Protein AF-A0A6D2I330-F1 (afdb_monomer)

Foldseek 3Di:
DDDDDDDDPDDDDDDDDDDDDDPVRVVVPVLPADDQKDFPDDPPDDDDDDDDPLAPDDCVDPPNDDPVRVSVVQRVQCVVQVLLDDNNPVDNTDIQKDKADFCDQPPHDPPDGVQNVVQVLVQVQVVVVCVVVVFDKAFDGWPIWMWGDDVAIWIWTWGWIAGPVVRDIFIKIWTKRDDPPDDIDGSHIGTRDDDDPPPPDDDPDDDDDDDDDDDDDDDDDDDDDDDDDDDDDDDDDDD

Nearest PDB structures (foldseek):
  6qoz-assembly1_C  TM=8.989E-01  e=1.433E-04  synthetic construct
  3ima-assembly1_B  TM=8.733E-01  e=3.272E-04  Colocasia esculenta
  4lzi-assembly1_A  TM=8.540E-01  e=6.639E-04  Solanum tuberosum
  1eqk-assembly1_A  TM=7.587E-01  e=6.619E-03  Oryza sativa Japonica Group
  8h2i-assembly1_bQ  TM=5.717E-01  e=2.882E-01  Paramecium bursaria Chlorella virus 1

Sequence (239 aa):
MCIYKSLHFGGSFTLRHCDGSSEEDVNKGWTWWVEDAFLVHSPDEPQPWYKPWYITKTEEDEPKLTTDEEIDLMNEQIDASEGFDIDYKLFRCLFNYHPVVFDDDQFVEPPETNVDLLNRLCERSIDDYNQENKTEYEFVKPLYANFHMSSGIMFLITFEVKDPVDNLAKEFQARIRYSFVSKSDFVFCRPKPSPEVSTDGDSVGEAVSIDEDSVGKGSSTDEESIGVAQENVKKLGLE

Mean predicted aligned error: 14.97 Å

Structure (mmCIF, N/CA/C/O backbone):
data_AF-A0A6D2I330-F1
#
_entry.id   AF-A0A6D2I330-F1
#
loop_
_atom_site.group_PDB
_atom_site.id
_atom_site.type_symbol
_atom_site.label_atom_id
_atom_site.label_alt_id
_atom_site.label_comp_id
_atom_site.label_asym_id
_atom_site.label_entity_id
_atom_site.label_seq_id
_atom_site.pdbx_PDB_ins_code
_atom_site.Cartn_x
_atom_site.Cartn_y
_atom_site.Cartn_z
_atom_site.occupancy
_atom_site.B_iso_or_equiv
_atom_site.auth_seq_id
_atom_site.auth_comp_id
_atom_site.auth_asym_id
_atom_site.auth_atom_id
_atom_site.pdbx_PDB_model_num
ATOM 1 N N . MET A 1 1 ? 18.876 12.100 2.106 1.00 29.73 1 MET A N 1
ATOM 2 C CA . MET A 1 1 ? 20.300 11.837 2.441 1.00 29.73 1 MET A CA 1
ATOM 3 C C . MET A 1 1 ? 20.503 10.329 2.432 1.00 29.73 1 MET A C 1
ATOM 5 O O . MET A 1 1 ? 20.154 9.676 3.401 1.00 29.73 1 MET A O 1
ATOM 9 N N . CYS A 1 2 ? 20.993 9.771 1.321 1.00 26.47 2 CYS A N 1
ATOM 10 C CA . CYS A 1 2 ? 21.258 8.336 1.194 1.00 26.47 2 CYS A CA 1
ATOM 11 C C . CYS A 1 2 ? 22.427 7.926 2.100 1.00 26.47 2 CYS A C 1
ATOM 13 O O . CYS A 1 2 ? 23.534 8.445 1.950 1.00 26.47 2 CYS A O 1
ATOM 15 N N . ILE A 1 3 ? 22.208 6.981 3.015 1.00 32.84 3 ILE A N 1
ATOM 16 C CA . ILE A 1 3 ? 23.290 6.321 3.755 1.00 32.84 3 ILE A CA 1
ATOM 17 C C . ILE A 1 3 ? 23.245 4.829 3.429 1.00 32.84 3 ILE A C 1
ATOM 19 O O . ILE A 1 3 ? 22.706 4.030 4.184 1.00 32.84 3 ILE A O 1
ATOM 23 N N . TYR A 1 4 ? 23.893 4.440 2.331 1.00 27.98 4 TYR A N 1
ATOM 24 C CA . TYR A 1 4 ? 24.485 3.108 2.259 1.00 27.98 4 TYR A CA 1
ATOM 25 C C . TYR A 1 4 ? 25.772 3.134 3.089 1.00 27.98 4 TYR A C 1
ATOM 27 O O . TYR A 1 4 ? 26.737 3.815 2.737 1.00 27.98 4 TYR A O 1
ATOM 35 N N . LYS A 1 5 ? 25.808 2.402 4.205 1.00 32.69 5 LYS A N 1
ATOM 36 C CA . LYS A 1 5 ? 27.061 2.088 4.903 1.00 32.69 5 LYS A CA 1
ATOM 37 C C . LYS A 1 5 ? 27.343 0.600 4.783 1.00 32.69 5 LYS A C 1
ATOM 39 O O . LYS A 1 5 ? 26.704 -0.232 5.414 1.00 32.69 5 LYS A O 1
ATOM 44 N N . SER A 1 6 ? 28.334 0.323 3.944 1.00 29.19 6 SER A N 1
ATOM 45 C CA . SER A 1 6 ? 29.001 -0.961 3.773 1.00 29.19 6 SER A CA 1
ATOM 46 C C . SER A 1 6 ? 29.356 -1.587 5.129 1.00 29.19 6 SER A C 1
ATOM 48 O O . SER A 1 6 ? 29.989 -0.936 5.968 1.00 29.19 6 SER A O 1
ATOM 50 N N . LEU A 1 7 ? 28.956 -2.843 5.351 1.00 27.20 7 LEU A N 1
ATOM 51 C CA . LEU A 1 7 ? 29.405 -3.637 6.494 1.00 27.20 7 LEU A CA 1
ATOM 52 C C . LEU A 1 7 ? 30.885 -3.996 6.310 1.00 27.20 7 LEU A C 1
ATOM 54 O O . LEU A 1 7 ? 31.232 -4.837 5.483 1.00 27.20 7 LEU A O 1
ATOM 58 N N . HIS A 1 8 ? 31.752 -3.433 7.151 1.00 28.42 8 HIS A N 1
ATOM 59 C CA . HIS A 1 8 ? 33.046 -4.040 7.448 1.00 28.42 8 HIS A CA 1
ATOM 60 C C . HIS A 1 8 ? 33.074 -4.523 8.898 1.00 28.42 8 HIS A C 1
ATOM 62 O O . HIS A 1 8 ? 32.813 -3.776 9.840 1.00 28.42 8 HIS A O 1
ATOM 68 N N . PHE A 1 9 ? 33.364 -5.816 9.041 1.00 28.75 9 PHE A N 1
ATOM 69 C CA . PHE A 1 9 ? 33.512 -6.535 10.298 1.00 28.75 9 PHE A CA 1
ATOM 70 C C . PHE A 1 9 ? 34.616 -5.923 11.173 1.00 28.75 9 PHE A C 1
ATOM 72 O O . PHE A 1 9 ? 35.749 -5.765 10.726 1.00 28.75 9 PHE A O 1
ATOM 79 N N . GLY A 1 10 ? 34.295 -5.691 12.449 1.00 38.34 10 GLY A N 1
ATOM 80 C CA . GLY A 1 10 ? 35.280 -5.529 13.520 1.00 38.34 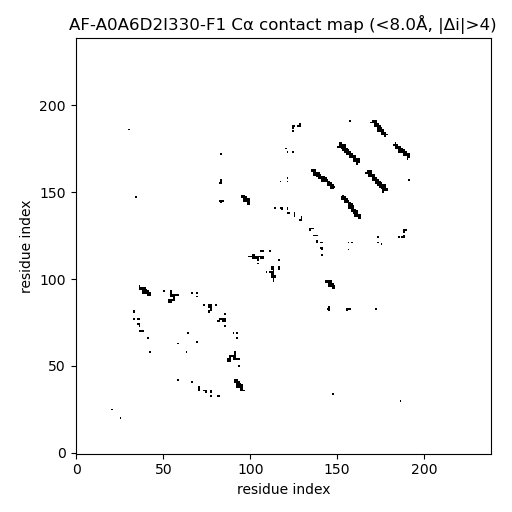10 GLY A CA 1
ATOM 81 C C . GLY A 1 10 ? 35.810 -4.109 13.725 1.00 38.34 10 GLY A C 1
ATOM 82 O O . GLY A 1 10 ? 36.931 -3.794 13.344 1.00 38.34 10 GLY A O 1
ATOM 83 N N . GLY A 1 11 ? 35.047 -3.272 14.428 1.00 29.81 11 GLY A N 1
ATOM 84 C CA . GLY A 1 11 ? 35.544 -2.007 14.970 1.00 29.81 11 GLY A CA 1
ATOM 85 C C . GLY A 1 11 ? 34.512 -1.341 15.874 1.00 29.81 11 GLY A C 1
ATOM 86 O O . GLY A 1 11 ? 33.389 -1.094 15.454 1.00 29.81 11 GLY A O 1
ATOM 87 N N . SER A 1 12 ? 34.881 -1.075 17.128 1.00 31.64 12 SER A N 1
ATOM 88 C CA . SER A 1 12 ? 34.062 -0.332 18.094 1.00 31.64 12 SER A CA 1
ATOM 89 C C . SER A 1 12 ? 33.695 1.048 17.537 1.00 31.64 12 SER A C 1
ATOM 91 O O . SER A 1 12 ? 34.584 1.854 17.263 1.00 31.64 12 SER A O 1
ATOM 93 N N . PHE A 1 13 ? 32.400 1.334 17.393 1.00 33.41 13 PHE A N 1
ATOM 94 C CA . PHE A 1 13 ? 31.904 2.641 16.964 1.00 33.41 13 PHE A CA 1
ATOM 95 C C . PHE A 1 13 ? 31.754 3.579 18.164 1.00 33.41 13 PHE A C 1
ATOM 97 O O . PHE A 1 13 ? 30.932 3.349 19.046 1.00 33.41 13 PHE A O 1
ATOM 104 N N . THR A 1 14 ? 32.512 4.674 18.169 1.00 28.41 14 THR A N 1
ATOM 105 C CA . THR A 1 14 ? 32.247 5.822 19.042 1.00 28.41 14 THR A CA 1
ATOM 106 C C . THR A 1 14 ? 31.472 6.861 18.234 1.00 28.41 14 THR A C 1
ATOM 108 O O . THR A 1 14 ? 32.029 7.493 17.335 1.00 28.41 14 THR A O 1
ATOM 111 N N . LEU A 1 15 ? 30.181 7.032 18.536 1.00 32.47 15 LEU A N 1
ATOM 112 C CA . LEU A 1 15 ? 29.333 8.093 17.983 1.00 32.47 15 LEU A CA 1
ATOM 113 C C . LEU A 1 15 ? 29.825 9.453 18.498 1.00 32.47 15 LEU A C 1
ATOM 115 O O . LEU A 1 15 ? 29.546 9.838 19.634 1.00 32.47 15 LEU A O 1
ATOM 119 N N . ARG A 1 16 ? 30.558 10.205 17.667 1.00 28.80 16 ARG A N 1
ATOM 120 C CA . ARG A 1 16 ? 30.710 11.644 17.907 1.00 28.80 16 ARG A CA 1
ATOM 121 C C . ARG A 1 16 ? 29.377 12.310 17.597 1.00 28.80 16 ARG A C 1
ATOM 123 O O . ARG A 1 16 ? 28.939 12.300 16.453 1.00 28.80 16 ARG A O 1
ATOM 130 N N . HIS A 1 17 ? 28.758 12.853 18.638 1.00 33.31 17 HIS A N 1
ATOM 131 C CA . HIS A 1 17 ? 27.599 13.721 18.521 1.00 33.31 17 HIS A CA 1
ATOM 132 C C . HIS A 1 17 ? 28.047 15.043 17.901 1.00 33.31 17 HIS A C 1
ATOM 134 O O . HIS A 1 17 ? 28.859 15.761 18.488 1.00 33.31 17 HIS A O 1
ATOM 140 N N . CYS A 1 18 ? 27.514 15.331 16.721 1.00 35.34 18 CYS A N 1
ATOM 141 C CA . CYS A 1 18 ? 27.463 16.670 16.174 1.00 35.34 18 CYS A CA 1
ATOM 142 C C . CYS A 1 18 ? 26.004 17.143 16.283 1.00 35.34 18 CYS A C 1
ATOM 144 O O . CYS A 1 18 ? 25.115 16.578 15.658 1.00 35.34 18 CYS A O 1
ATOM 146 N N . ASP A 1 19 ? 25.817 18.157 17.128 1.00 42.22 19 ASP A N 1
ATOM 147 C CA . ASP A 1 19 ? 24.858 19.248 16.949 1.00 42.22 19 ASP A CA 1
ATOM 148 C C . ASP A 1 19 ? 23.365 18.920 17.167 1.00 42.22 19 ASP A C 1
ATOM 150 O O . ASP A 1 19 ? 22.593 18.719 16.236 1.00 42.22 19 ASP A O 1
ATOM 154 N N . GLY A 1 20 ? 22.934 18.985 18.432 1.00 44.53 20 GLY A N 1
ATOM 155 C CA . GLY A 1 20 ? 21.759 19.773 18.844 1.00 44.53 20 GLY A CA 1
ATOM 156 C C . GLY A 1 20 ? 20.352 19.408 18.352 1.00 44.53 20 GLY A C 1
ATOM 157 O O . GLY A 1 20 ? 19.434 20.166 18.648 1.00 44.53 20 GLY A O 1
ATOM 158 N N . SER A 1 21 ? 20.142 18.297 17.652 1.00 42.19 21 SER A N 1
ATOM 159 C CA . SER A 1 21 ? 18.792 17.779 17.393 1.00 42.19 21 SER A CA 1
ATOM 160 C C . SER A 1 21 ? 18.313 16.971 18.598 1.00 42.19 21 SER A C 1
ATOM 162 O O . SER A 1 21 ? 19.058 16.155 19.146 1.00 42.19 21 SER A O 1
ATOM 164 N N . SER A 1 22 ? 17.089 17.236 19.064 1.00 45.41 22 SER A N 1
ATOM 165 C CA . SER A 1 22 ? 16.486 16.413 20.111 1.00 45.41 22 SER A CA 1
ATOM 166 C C . SER A 1 22 ? 16.280 14.992 19.572 1.00 45.41 22 SER A C 1
ATOM 168 O O . SER A 1 22 ? 16.031 14.800 18.381 1.00 45.41 22 SER A O 1
ATOM 170 N N . GLU A 1 23 ? 16.384 13.982 20.434 1.00 43.53 23 GLU A N 1
ATOM 171 C CA . GLU A 1 23 ? 16.155 12.576 20.063 1.00 43.53 23 GLU A CA 1
ATOM 172 C C . GLU A 1 23 ? 14.743 12.363 19.468 1.00 43.53 23 GLU A C 1
ATOM 174 O O . GLU A 1 23 ? 14.535 11.479 18.640 1.00 43.53 23 GLU A O 1
ATOM 179 N N . GLU A 1 24 ? 13.792 13.245 19.802 1.00 43.22 24 GLU A N 1
ATOM 180 C CA . GLU A 1 24 ? 12.453 13.300 19.206 1.00 43.22 24 GLU A CA 1
ATOM 181 C C . GLU A 1 24 ? 12.437 13.840 17.766 1.00 43.22 24 GLU A C 1
ATOM 183 O O . GLU A 1 24 ? 11.647 13.361 16.955 1.00 43.22 24 GLU A O 1
ATOM 188 N N . ASP A 1 25 ? 13.289 14.805 17.414 1.00 42.75 25 ASP A N 1
ATOM 189 C CA . ASP A 1 25 ? 13.314 15.404 16.070 1.00 42.75 25 ASP A CA 1
ATOM 190 C C . ASP A 1 25 ? 14.032 14.511 15.052 1.00 42.75 25 ASP A C 1
ATOM 192 O O . ASP A 1 25 ? 13.643 14.457 13.885 1.00 42.75 25 ASP A O 1
ATOM 196 N N . VAL A 1 26 ? 15.035 13.747 15.499 1.00 45.19 26 VAL A N 1
ATOM 197 C CA . VAL A 1 26 ? 15.694 12.726 14.666 1.00 45.19 26 VAL A CA 1
ATOM 198 C C . VAL A 1 26 ? 14.727 11.576 14.352 1.00 45.19 26 VAL A C 1
ATOM 200 O O . VAL A 1 26 ? 14.747 11.054 13.241 1.00 45.19 26 VAL A O 1
ATOM 203 N N . ASN A 1 27 ? 13.843 11.229 15.295 1.00 49.31 27 ASN A N 1
ATOM 204 C CA . ASN A 1 27 ? 12.856 10.150 15.165 1.00 49.31 27 ASN A CA 1
ATOM 205 C C . ASN A 1 27 ? 11.643 10.531 14.287 1.00 49.31 27 ASN A C 1
ATOM 207 O O . ASN A 1 27 ? 11.075 9.688 13.600 1.00 49.31 27 ASN A O 1
ATOM 211 N N . LYS A 1 28 ? 11.273 11.818 14.231 1.00 50.22 28 LYS A N 1
ATOM 212 C CA . LYS A 1 28 ? 10.171 12.310 13.376 1.00 50.22 28 LYS A CA 1
ATOM 213 C C . LYS A 1 28 ? 10.539 12.420 11.894 1.00 50.22 28 LYS A C 1
ATOM 215 O O . LYS A 1 28 ? 9.654 12.428 11.046 1.00 50.22 28 LYS A O 1
ATOM 220 N N . GLY A 1 29 ? 11.828 12.524 11.567 1.00 56.66 29 GLY A N 1
ATOM 221 C CA . GLY A 1 29 ? 12.272 12.777 10.195 1.00 56.66 29 GLY A CA 1
ATOM 222 C C . GLY A 1 29 ? 12.078 11.596 9.242 1.00 56.66 29 GLY A C 1
ATOM 223 O O . GLY A 1 29 ? 11.806 11.815 8.068 1.00 56.66 29 GLY A O 1
ATOM 224 N N . TRP A 1 30 ? 12.205 10.354 9.721 1.00 60.28 30 TRP A N 1
ATOM 225 C CA . TRP A 1 30 ? 12.163 9.169 8.852 1.00 60.28 30 TRP A CA 1
ATOM 226 C C . TRP A 1 30 ? 10.760 8.607 8.620 1.00 60.28 30 TRP A C 1
ATOM 228 O O . TRP A 1 30 ? 10.555 7.880 7.657 1.00 60.28 30 TRP A O 1
ATOM 238 N N . THR A 1 31 ? 9.791 8.897 9.492 1.00 64.62 31 THR A N 1
ATOM 239 C CA . THR A 1 31 ? 8.413 8.399 9.340 1.00 64.62 31 THR A CA 1
ATOM 240 C C . THR A 1 31 ? 7.608 9.211 8.324 1.00 64.62 31 THR A C 1
ATOM 242 O O . THR A 1 31 ? 6.538 8.777 7.896 1.00 64.62 31 THR A O 1
ATOM 245 N N . TRP A 1 32 ? 8.116 10.384 7.934 1.00 63.38 32 TRP A N 1
ATOM 246 C CA . TRP A 1 32 ? 7.377 11.365 7.143 1.00 63.38 32 TRP A CA 1
ATOM 247 C C . TRP A 1 32 ? 7.528 11.225 5.628 1.00 63.38 32 TRP A C 1
ATOM 249 O O . TRP A 1 32 ? 6.668 11.712 4.901 1.00 63.38 32 TRP A O 1
ATOM 259 N N . TRP A 1 33 ? 8.563 10.534 5.147 1.00 67.69 33 TRP A N 1
ATOM 260 C CA . TRP A 1 33 ? 8.826 10.393 3.714 1.00 67.69 33 TRP A CA 1
ATOM 261 C C . TRP A 1 33 ? 8.605 8.953 3.260 1.00 67.69 33 TRP A C 1
ATOM 263 O O . TRP A 1 33 ? 8.994 8.007 3.947 1.00 67.69 33 TRP A O 1
ATOM 273 N N . VAL A 1 34 ? 7.970 8.810 2.103 1.00 81.12 34 VAL A N 1
ATOM 274 C CA . VAL A 1 34 ? 8.042 7.594 1.291 1.00 81.12 34 VAL A CA 1
ATOM 275 C C . VAL A 1 34 ? 9.354 7.630 0.508 1.00 81.12 34 VAL A C 1
ATOM 277 O O . VAL A 1 34 ? 9.866 8.710 0.220 1.00 81.12 34 VAL A O 1
ATOM 280 N N . GLU A 1 35 ? 9.952 6.471 0.247 1.00 86.88 35 GLU A N 1
ATOM 281 C CA . GLU A 1 35 ? 11.194 6.420 -0.533 1.00 86.88 35 GLU A CA 1
ATOM 282 C C . GLU A 1 35 ? 10.882 6.716 -2.003 1.00 86.88 35 GLU A C 1
ATOM 284 O O . GLU A 1 35 ? 9.893 6.205 -2.529 1.00 86.88 35 GLU A O 1
ATOM 289 N N . ASP A 1 36 ? 11.737 7.473 -2.684 1.00 92.19 36 ASP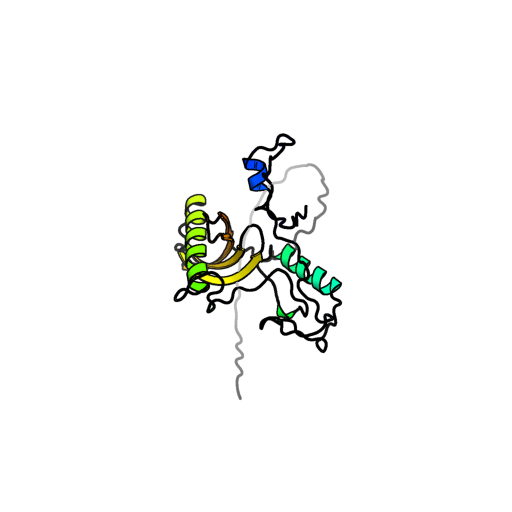 A N 1
ATOM 290 C CA . ASP A 1 36 ? 11.622 7.631 -4.134 1.00 92.19 36 ASP A CA 1
ATOM 291 C C . ASP A 1 36 ? 11.762 6.262 -4.825 1.00 92.19 36 ASP A C 1
ATOM 293 O O . ASP A 1 36 ? 12.362 5.308 -4.297 1.00 92.19 36 ASP A O 1
ATOM 297 N N . ALA A 1 37 ? 11.224 6.160 -6.038 1.00 93.69 37 ALA A N 1
ATOM 298 C CA . ALA A 1 37 ? 11.455 5.007 -6.886 1.00 93.69 37 ALA A CA 1
ATOM 299 C C . ALA A 1 37 ? 12.950 4.886 -7.193 1.00 93.69 37 ALA A C 1
ATOM 301 O O . ALA A 1 37 ? 13.575 5.803 -7.731 1.00 93.69 37 ALA A O 1
ATOM 302 N N . PHE A 1 38 ? 13.517 3.714 -6.921 1.00 91.00 38 PHE A N 1
ATOM 303 C CA . PHE A 1 38 ? 14.815 3.347 -7.464 1.00 91.00 38 PHE A CA 1
ATOM 304 C C . PHE A 1 38 ? 14.734 2.023 -8.204 1.00 91.00 38 PHE A C 1
ATOM 306 O O . PHE A 1 38 ? 14.052 1.076 -7.800 1.00 91.00 38 PHE A O 1
ATOM 313 N N . LEU A 1 39 ? 15.454 1.981 -9.318 1.00 92.94 39 LEU A N 1
ATOM 314 C CA . LEU A 1 39 ? 15.552 0.815 -10.171 1.00 92.94 39 LEU A CA 1
ATOM 315 C C . LEU A 1 39 ? 16.292 -0.306 -9.436 1.00 92.94 39 LEU A C 1
ATOM 317 O O . LEU A 1 39 ? 17.452 -0.157 -9.053 1.00 92.94 39 LEU A O 1
ATOM 321 N N . VAL A 1 40 ? 15.615 -1.436 -9.263 1.00 91.56 40 VAL A N 1
ATOM 322 C CA . VAL A 1 40 ? 16.221 -2.688 -8.801 1.00 91.56 40 VAL A CA 1
ATOM 323 C C . VAL A 1 40 ? 16.745 -3.478 -9.994 1.00 91.56 40 VAL A C 1
ATOM 325 O O . VAL A 1 40 ? 17.801 -4.096 -9.887 1.00 91.56 40 VAL A O 1
ATOM 328 N N . HIS A 1 41 ? 16.012 -3.470 -11.114 1.00 88.75 41 HIS A N 1
ATOM 329 C CA . HIS A 1 41 ? 16.400 -4.200 -12.317 1.00 88.75 41 HIS A CA 1
ATOM 330 C C . HIS A 1 41 ? 15.769 -3.620 -13.594 1.00 88.75 41 HIS A C 1
ATOM 332 O O . HIS A 1 41 ? 14.549 -3.427 -13.642 1.00 88.75 41 HIS A O 1
ATOM 338 N N . SER A 1 42 ? 16.573 -3.416 -14.648 1.00 87.19 42 SER A N 1
ATOM 339 C CA . SER A 1 42 ? 16.093 -3.069 -16.002 1.00 87.19 42 SER A CA 1
ATOM 340 C C . SER A 1 42 ? 15.950 -4.307 -16.899 1.00 87.19 42 SER A C 1
ATOM 342 O O . SER A 1 42 ? 16.822 -5.174 -16.862 1.00 87.19 42 SER A O 1
ATOM 344 N N . PRO A 1 43 ? 14.930 -4.408 -17.775 1.00 79.81 43 PRO A N 1
ATOM 345 C CA . PRO A 1 43 ? 14.860 -5.483 -18.771 1.00 79.81 43 PRO A CA 1
ATOM 346 C C . PRO A 1 43 ? 16.096 -5.586 -19.690 1.00 79.81 43 PRO A C 1
ATOM 348 O O . PRO A 1 43 ? 16.328 -6.659 -20.248 1.00 79.81 43 PRO A O 1
ATOM 351 N N . ASP A 1 44 ? 16.900 -4.523 -19.809 1.00 79.31 44 ASP A N 1
ATOM 352 C CA . ASP A 1 44 ? 18.136 -4.488 -20.607 1.00 79.31 44 ASP A CA 1
ATOM 353 C C . ASP A 1 44 ? 19.315 -5.257 -19.976 1.00 79.31 44 ASP A C 1
ATOM 355 O O . ASP A 1 44 ? 20.333 -5.503 -20.634 1.00 79.31 44 ASP A O 1
ATOM 359 N N . GLU A 1 45 ? 19.221 -5.624 -18.696 1.00 79.94 45 GLU A N 1
ATOM 360 C CA . GLU A 1 45 ? 20.281 -6.344 -17.991 1.00 79.94 45 GLU A CA 1
ATOM 361 C C . GLU A 1 45 ? 20.375 -7.827 -18.421 1.00 79.94 45 GLU A C 1
ATOM 363 O O . GLU A 1 45 ? 19.373 -8.476 -18.749 1.00 79.94 45 GLU A O 1
ATOM 368 N N . PRO A 1 46 ? 21.592 -8.409 -18.436 1.00 75.38 46 PRO A N 1
ATOM 369 C CA . PRO A 1 46 ? 21.811 -9.764 -18.929 1.00 75.38 46 PRO A CA 1
ATOM 370 C C . PRO A 1 46 ? 21.135 -10.827 -18.051 1.00 75.38 46 PRO A C 1
ATOM 372 O O . PRO A 1 46 ? 21.296 -10.866 -16.835 1.00 75.38 46 PRO A O 1
ATOM 375 N N . GLN A 1 47 ? 20.430 -11.758 -18.698 1.00 74.50 47 GLN A N 1
ATOM 376 C CA . GLN A 1 47 ? 19.765 -12.887 -18.043 1.00 74.50 47 GLN A CA 1
ATOM 377 C C . GLN A 1 47 ? 20.744 -13.897 -17.402 1.00 74.50 47 GLN A C 1
ATOM 379 O O . GLN A 1 47 ? 21.861 -14.072 -17.900 1.00 74.50 47 GLN A O 1
ATOM 384 N N . 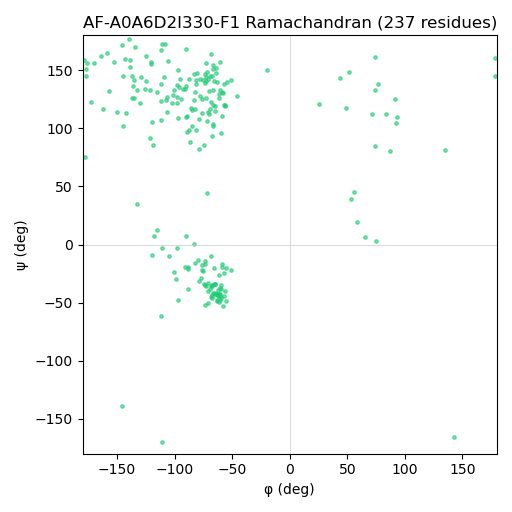PRO A 1 48 ? 20.304 -14.654 -16.371 1.00 74.31 48 PRO A N 1
ATOM 385 C CA . PRO A 1 48 ? 18.947 -14.693 -15.818 1.00 74.31 48 PRO A CA 1
ATOM 386 C C . PRO A 1 48 ? 18.755 -13.731 -14.645 1.00 74.31 48 PRO A C 1
ATOM 388 O O . PRO A 1 48 ? 19.533 -13.727 -13.694 1.00 74.31 48 PRO A O 1
ATOM 391 N N . TRP A 1 49 ? 17.649 -12.996 -14.678 1.00 74.06 49 TRP A N 1
ATOM 392 C CA . TRP A 1 49 ? 17.164 -12.220 -13.546 1.00 74.06 49 TRP A CA 1
ATOM 393 C C . TRP A 1 49 ? 15.764 -12.683 -13.149 1.00 74.06 49 TRP A C 1
ATOM 395 O O . TRP A 1 49 ? 15.032 -13.281 -13.943 1.00 74.06 49 TRP A O 1
ATOM 405 N N . TYR A 1 50 ? 15.410 -12.459 -11.888 1.00 79.25 50 TYR A N 1
ATOM 406 C CA . TYR A 1 50 ? 14.112 -12.842 -11.351 1.00 79.25 50 TYR A CA 1
ATOM 407 C C . TYR A 1 50 ? 13.051 -11.826 -11.780 1.00 79.25 50 TYR A C 1
ATOM 409 O O . TYR A 1 50 ? 13.031 -10.715 -11.260 1.00 79.25 50 TYR A O 1
ATOM 417 N N . LYS A 1 51 ? 12.165 -12.214 -12.706 1.00 83.38 51 LYS A N 1
ATOM 418 C CA . LYS A 1 51 ? 10.989 -11.423 -13.091 1.00 83.38 51 LYS A CA 1
ATOM 419 C C . LYS A 1 51 ? 9.802 -11.796 -12.192 1.00 83.38 51 LYS A C 1
ATOM 421 O O . LYS A 1 51 ? 9.292 -12.911 -12.327 1.00 83.38 51 LYS A O 1
ATOM 426 N N . PRO A 1 52 ? 9.348 -10.909 -11.286 1.00 87.25 52 PRO A N 1
ATOM 427 C CA . PRO A 1 52 ? 8.179 -11.181 -10.461 1.00 87.25 52 PRO A CA 1
ATOM 428 C C . PRO A 1 52 ? 6.913 -11.318 -11.307 1.00 87.25 52 PRO A C 1
ATOM 430 O O . PRO A 1 52 ? 6.778 -10.691 -12.357 1.00 87.25 52 PRO A O 1
ATOM 433 N N . TRP A 1 53 ? 5.952 -12.096 -10.813 1.00 88.69 53 TRP A N 1
ATOM 434 C CA . TRP A 1 53 ? 4.719 -12.433 -11.533 1.00 88.69 53 TRP A CA 1
ATOM 435 C C . TRP A 1 53 ? 3.838 -11.219 -11.885 1.00 88.69 53 TRP A C 1
ATOM 437 O O . TRP A 1 53 ? 3.084 -11.278 -12.853 1.00 88.69 53 TRP A O 1
ATOM 447 N N . TYR A 1 54 ? 3.920 -10.129 -11.114 1.00 88.25 54 TYR A N 1
ATOM 448 C CA . TYR A 1 54 ? 3.113 -8.920 -11.316 1.00 88.25 54 TYR A CA 1
ATOM 449 C C . TYR A 1 54 ? 3.680 -7.981 -12.390 1.00 88.25 54 TYR A C 1
ATOM 451 O O . TYR A 1 54 ? 2.948 -7.134 -12.901 1.00 88.25 54 TYR A O 1
ATOM 459 N N . ILE A 1 55 ? 4.948 -8.148 -12.783 1.00 90.06 55 ILE A N 1
ATOM 460 C CA . ILE A 1 55 ? 5.520 -7.431 -13.926 1.00 90.06 55 ILE A CA 1
ATOM 461 C C . ILE A 1 55 ? 5.091 -8.170 -15.185 1.00 90.06 55 ILE A C 1
ATOM 463 O O . ILE A 1 55 ? 5.671 -9.185 -15.569 1.00 90.06 55 ILE A O 1
ATOM 467 N N . THR A 1 56 ? 4.048 -7.665 -15.828 1.00 90.06 56 THR A N 1
ATOM 468 C CA . THR A 1 56 ? 3.447 -8.318 -16.998 1.00 90.06 56 THR A CA 1
ATOM 469 C C . THR A 1 56 ? 3.877 -7.689 -18.316 1.00 90.06 56 THR A C 1
ATOM 471 O O . THR A 1 56 ? 3.909 -8.393 -19.322 1.00 90.06 56 THR A O 1
ATOM 474 N N . LYS A 1 57 ? 4.297 -6.419 -18.303 1.00 89.50 57 LYS A N 1
ATOM 475 C CA . LYS A 1 57 ? 4.758 -5.706 -19.494 1.00 89.50 57 LYS A CA 1
ATOM 476 C C . LYS A 1 57 ? 6.066 -6.287 -20.041 1.00 89.50 57 LYS A C 1
ATOM 478 O O . LYS A 1 57 ? 6.887 -6.867 -19.312 1.00 89.50 57 LYS A O 1
ATOM 483 N N . THR A 1 58 ? 6.247 -6.151 -21.346 1.00 85.31 58 THR A N 1
ATOM 484 C CA . THR A 1 58 ? 7.385 -6.644 -22.126 1.00 85.31 58 THR A CA 1
ATOM 485 C C . THR A 1 58 ? 7.896 -5.580 -23.099 1.00 85.31 58 THR A C 1
ATOM 487 O O . THR A 1 58 ? 7.248 -4.560 -23.315 1.00 85.31 58 THR A O 1
ATOM 490 N N . GLU A 1 59 ? 9.052 -5.836 -23.718 1.00 81.31 59 GLU A N 1
ATOM 491 C CA . GLU A 1 59 ? 9.654 -4.992 -24.768 1.00 81.31 59 GLU A CA 1
ATOM 492 C C . GLU A 1 59 ? 8.756 -4.794 -26.004 1.00 81.31 59 GLU A C 1
ATOM 494 O O . GLU A 1 59 ? 8.977 -3.887 -26.811 1.00 81.31 59 GLU A O 1
ATOM 499 N N . GLU A 1 60 ? 7.764 -5.667 -26.184 1.00 85.12 60 GLU A N 1
ATOM 500 C CA . GLU A 1 60 ? 6.852 -5.651 -27.328 1.00 85.12 60 GLU A CA 1
ATOM 501 C C . GLU A 1 60 ? 5.628 -4.753 -27.089 1.00 85.12 60 GLU A C 1
ATOM 503 O O . GLU A 1 60 ? 4.992 -4.325 -28.054 1.00 85.12 60 GLU A O 1
ATOM 508 N N . ASP A 1 61 ? 5.323 -4.436 -25.827 1.00 87.06 61 ASP A N 1
ATOM 509 C CA . ASP A 1 61 ? 4.135 -3.681 -25.434 1.00 87.06 61 ASP A CA 1
ATOM 510 C C . ASP A 1 61 ? 4.319 -2.166 -25.614 1.00 87.06 61 ASP A C 1
ATOM 512 O O . ASP A 1 61 ? 5.369 -1.596 -25.317 1.00 87.06 61 ASP A O 1
ATOM 516 N N . GLU A 1 62 ? 3.257 -1.486 -26.052 1.00 87.06 62 GLU A N 1
ATOM 517 C CA . GLU A 1 62 ? 3.217 -0.025 -26.179 1.00 87.06 62 GLU A CA 1
ATOM 518 C C . GLU A 1 62 ? 2.548 0.634 -24.949 1.00 87.06 62 GLU A C 1
ATOM 520 O O . GLU A 1 62 ? 1.649 0.039 -24.350 1.00 87.06 62 GLU A O 1
ATOM 525 N N . PRO A 1 63 ? 2.921 1.872 -24.568 1.00 87.12 63 PRO A N 1
ATOM 526 C CA . PRO A 1 63 ? 4.030 2.649 -25.117 1.00 87.12 63 PRO A CA 1
ATOM 527 C C . PRO A 1 63 ? 5.385 2.087 -24.671 1.00 87.12 63 PRO A C 1
ATOM 529 O O . PRO A 1 63 ? 5.535 1.656 -23.519 1.00 87.12 63 PRO A O 1
ATOM 532 N N . LYS A 1 64 ? 6.367 2.146 -25.577 1.00 85.25 64 LYS A N 1
ATOM 533 C CA . LYS A 1 64 ? 7.781 1.890 -25.270 1.00 85.25 64 LYS A CA 1
ATOM 534 C C . LYS A 1 64 ? 8.396 3.069 -24.515 1.00 85.25 64 LYS A C 1
ATOM 536 O O . LYS A 1 64 ? 8.986 3.957 -25.125 1.00 85.25 64 LYS A O 1
ATOM 541 N N . LEU A 1 65 ? 8.232 3.068 -23.198 1.00 90.56 65 LEU A N 1
ATOM 542 C CA . LEU A 1 65 ? 8.901 4.013 -22.305 1.00 90.56 65 LEU A CA 1
ATOM 543 C C . LEU A 1 65 ? 10.353 3.587 -22.089 1.00 90.56 65 LEU A C 1
ATOM 545 O O . LEU A 1 65 ? 10.643 2.399 -21.983 1.00 90.56 65 LEU A O 1
ATOM 549 N N . THR A 1 66 ? 11.267 4.540 -22.009 1.00 92.06 66 THR A N 1
ATOM 550 C CA . THR A 1 66 ? 12.630 4.323 -21.510 1.00 92.06 66 THR A CA 1
ATOM 551 C C . THR A 1 66 ? 12.618 4.019 -20.008 1.00 92.06 66 THR A C 1
ATOM 553 O O . THR A 1 66 ? 11.632 4.280 -19.321 1.00 92.06 66 THR A O 1
ATOM 556 N N . THR A 1 67 ? 13.713 3.474 -19.470 1.00 92.56 67 THR A N 1
ATOM 557 C CA . THR A 1 67 ? 13.850 3.247 -18.019 1.00 92.56 67 THR A CA 1
ATOM 558 C C . THR A 1 67 ? 13.651 4.530 -17.209 1.00 92.56 67 THR A C 1
ATOM 560 O O . THR A 1 67 ? 12.987 4.485 -16.180 1.00 92.56 67 THR A O 1
ATOM 563 N N . ASP A 1 68 ? 14.174 5.665 -17.683 1.00 94.25 68 ASP A N 1
ATOM 564 C CA . ASP A 1 68 ? 14.027 6.960 -17.004 1.00 94.25 68 ASP A CA 1
ATOM 565 C C . ASP A 1 68 ? 12.562 7.431 -17.006 1.00 94.25 68 ASP A C 1
ATOM 567 O O . ASP A 1 68 ? 12.050 7.851 -15.975 1.00 94.25 68 ASP A O 1
ATOM 571 N N . GLU A 1 69 ? 11.844 7.265 -18.121 1.00 95.38 69 GLU A N 1
ATOM 572 C CA . GLU A 1 69 ? 10.406 7.568 -18.186 1.00 95.38 69 GLU A CA 1
ATOM 573 C C . GLU A 1 69 ? 9.569 6.635 -17.291 1.00 95.38 69 GLU A C 1
ATOM 575 O O . GLU A 1 69 ? 8.572 7.066 -16.715 1.00 95.38 69 GLU A O 1
ATOM 580 N N . GLU A 1 70 ? 9.958 5.361 -17.140 1.00 95.75 70 GLU A N 1
ATOM 581 C CA . GLU A 1 70 ? 9.318 4.450 -16.179 1.00 95.75 70 GLU A CA 1
ATOM 582 C C . GLU A 1 70 ? 9.604 4.855 -14.721 1.00 95.75 70 GLU A C 1
ATOM 584 O O . GLU A 1 70 ? 8.712 4.732 -13.883 1.00 95.75 70 GLU A O 1
ATOM 589 N N . ILE A 1 71 ? 10.804 5.366 -14.411 1.00 96.06 71 ILE A N 1
ATOM 590 C CA . ILE A 1 71 ? 11.137 5.924 -13.086 1.00 96.06 71 ILE A CA 1
ATOM 591 C C . ILE A 1 71 ? 10.267 7.149 -12.793 1.00 96.06 71 ILE A C 1
ATOM 593 O O . ILE A 1 71 ? 9.675 7.227 -11.716 1.00 96.06 71 ILE A O 1
ATOM 597 N N . ASP A 1 72 ? 10.159 8.079 -13.742 1.00 97.06 72 ASP A N 1
ATOM 598 C CA . ASP A 1 72 ? 9.339 9.285 -13.591 1.00 97.06 72 ASP A CA 1
ATOM 599 C C . ASP A 1 72 ? 7.862 8.923 -13.369 1.00 97.06 72 ASP A C 1
ATOM 601 O O . ASP A 1 72 ? 7.233 9.433 -12.443 1.00 97.06 72 ASP A O 1
ATOM 605 N N . LEU A 1 73 ? 7.329 7.970 -14.142 1.00 97.12 73 LEU A N 1
ATOM 606 C CA . LEU A 1 73 ? 5.955 7.479 -13.991 1.00 97.12 73 LEU A CA 1
ATOM 607 C C . LEU A 1 73 ? 5.715 6.756 -12.653 1.00 97.12 73 LEU A C 1
ATOM 609 O O . LEU A 1 73 ? 4.616 6.806 -12.098 1.00 97.12 73 LEU A O 1
ATOM 613 N N . MET A 1 74 ? 6.720 6.046 -12.138 1.00 97.19 74 MET A N 1
ATOM 614 C CA . MET A 1 74 ? 6.647 5.410 -10.823 1.00 97.19 74 MET A CA 1
ATOM 615 C C . MET A 1 74 ? 6.626 6.459 -9.709 1.00 97.19 74 MET A C 1
ATOM 617 O O . MET A 1 74 ? 5.790 6.372 -8.812 1.00 97.19 74 MET A O 1
ATOM 621 N N . ASN A 1 75 ? 7.498 7.468 -9.788 1.00 97.19 75 ASN A N 1
ATOM 622 C CA . ASN A 1 75 ? 7.513 8.578 -8.837 1.00 97.19 75 ASN A CA 1
ATOM 623 C C . ASN A 1 75 ? 6.212 9.384 -8.881 1.00 97.19 75 ASN A C 1
ATOM 625 O O . ASN A 1 75 ? 5.686 9.707 -7.826 1.00 97.19 75 ASN A O 1
ATOM 629 N N . GLU A 1 76 ? 5.624 9.613 -10.060 1.00 97.50 76 GLU A N 1
ATOM 630 C CA . GLU A 1 76 ? 4.309 10.259 -10.175 1.00 97.50 76 GLU A CA 1
ATOM 631 C C . GLU A 1 76 ? 3.229 9.495 -9.388 1.00 97.50 76 GLU A C 1
ATOM 633 O O . GLU A 1 76 ? 2.453 10.098 -8.648 1.00 97.50 76 GLU A O 1
ATOM 638 N N . GLN A 1 77 ? 3.202 8.161 -9.490 1.00 97.38 77 GLN A N 1
ATOM 639 C CA . GLN A 1 77 ? 2.255 7.329 -8.735 1.00 97.38 77 GLN A CA 1
ATOM 640 C C . GLN A 1 77 ? 2.553 7.305 -7.230 1.00 97.38 77 GLN A C 1
ATOM 642 O O . GLN A 1 77 ? 1.621 7.327 -6.418 1.00 97.38 77 GLN A O 1
ATOM 647 N N . ILE A 1 78 ? 3.834 7.284 -6.846 1.00 95.94 78 ILE A N 1
ATOM 648 C CA . ILE A 1 78 ? 4.254 7.376 -5.443 1.00 95.94 78 ILE A CA 1
ATOM 649 C C . ILE A 1 78 ? 3.829 8.721 -4.859 1.00 95.94 78 ILE A C 1
ATOM 651 O O . ILE A 1 78 ? 3.195 8.728 -3.812 1.00 95.94 78 ILE A O 1
ATOM 655 N N . ASP A 1 79 ? 4.100 9.833 -5.533 1.00 94.75 79 ASP A N 1
ATOM 656 C CA . ASP A 1 79 ? 3.764 11.176 -5.060 1.00 94.75 79 ASP A CA 1
ATOM 657 C C . ASP A 1 79 ? 2.249 11.384 -4.980 1.00 94.75 79 ASP A C 1
ATOM 659 O O . ASP A 1 79 ? 1.742 11.922 -3.994 1.00 94.75 79 ASP A O 1
ATOM 663 N N . ALA A 1 80 ? 1.506 10.918 -5.988 1.00 95.00 80 ALA A N 1
ATOM 664 C CA . ALA A 1 80 ? 0.056 11.088 -6.050 1.00 95.00 80 ALA A CA 1
ATOM 665 C C . ALA A 1 80 ? -0.688 10.300 -4.962 1.00 95.00 80 ALA A C 1
ATOM 667 O O . ALA A 1 80 ? -1.716 10.758 -4.461 1.00 95.00 80 ALA A O 1
ATOM 668 N N . SER A 1 81 ? -0.194 9.110 -4.611 1.00 95.56 81 SER A N 1
ATOM 669 C CA . SER A 1 81 ? -0.872 8.205 -3.676 1.00 95.56 81 SER A CA 1
ATOM 670 C C . SER A 1 81 ? -0.158 8.038 -2.341 1.00 95.56 81 SER A C 1
ATOM 672 O O . SER A 1 81 ? -0.652 7.314 -1.483 1.00 95.56 81 SER A O 1
ATOM 674 N N . GLU A 1 82 ? 1.007 8.656 -2.162 1.00 95.12 82 GLU A N 1
ATOM 675 C CA . GLU A 1 82 ? 1.984 8.333 -1.118 1.00 95.12 82 GLU A CA 1
ATOM 676 C C . GLU A 1 82 ? 2.379 6.841 -1.101 1.00 95.12 82 GLU A C 1
ATOM 678 O O . GLU A 1 82 ? 2.500 6.220 -0.039 1.00 95.12 82 GLU A O 1
ATOM 683 N N . GLY A 1 83 ? 2.531 6.256 -2.293 1.00 95.50 83 GLY A N 1
ATOM 684 C CA . GLY A 1 83 ? 2.929 4.864 -2.531 1.00 95.50 83 GLY A CA 1
ATOM 685 C C . GLY A 1 83 ? 1.846 3.807 -2.266 1.00 95.50 83 GLY A C 1
ATOM 686 O O . GLY A 1 83 ? 2.121 2.610 -2.386 1.00 95.50 83 GLY A O 1
ATOM 687 N N . PHE A 1 84 ? 0.625 4.208 -1.903 1.00 97.44 84 PHE A N 1
ATOM 688 C CA . PHE A 1 84 ? -0.481 3.273 -1.665 1.00 97.44 84 PHE A CA 1
ATOM 689 C C . PHE A 1 84 ? -1.044 2.681 -2.960 1.00 97.44 84 PHE A C 1
ATOM 691 O O . PHE A 1 84 ? -1.420 1.510 -2.972 1.00 97.44 84 PHE A O 1
ATOM 698 N N . ASP A 1 85 ? -1.079 3.455 -4.044 1.00 97.12 85 ASP A N 1
ATOM 699 C CA . ASP A 1 85 ? -1.707 3.071 -5.307 1.00 97.12 85 ASP A CA 1
ATOM 700 C C . ASP A 1 85 ? -0.662 3.065 -6.430 1.00 97.12 85 ASP A C 1
ATOM 702 O O . ASP A 1 85 ? -0.227 4.113 -6.901 1.00 97.12 85 ASP A O 1
ATOM 706 N N . ILE A 1 86 ? -0.249 1.862 -6.846 1.00 96.81 86 ILE A N 1
ATOM 707 C CA . ILE A 1 86 ? 0.740 1.644 -7.909 1.00 96.81 86 ILE A CA 1
ATOM 708 C C . ILE A 1 86 ? 0.180 0.623 -8.904 1.00 96.81 86 ILE A C 1
ATOM 710 O O . ILE A 1 86 ? -0.109 -0.523 -8.546 1.00 96.81 86 ILE A O 1
ATOM 714 N N . ASP A 1 87 ? 0.062 1.010 -10.172 1.00 96.31 87 ASP A N 1
ATOM 715 C CA . ASP A 1 87 ? -0.255 0.103 -11.270 1.00 96.31 87 ASP A CA 1
ATOM 716 C C . ASP A 1 87 ? 1.020 -0.536 -11.828 1.00 96.31 87 ASP A C 1
ATOM 718 O O . ASP A 1 87 ? 1.635 -0.077 -12.795 1.00 96.31 87 ASP A O 1
ATOM 722 N N . TYR A 1 88 ? 1.397 -1.663 -11.224 1.00 95.12 88 TYR A N 1
ATOM 723 C CA . TYR A 1 88 ? 2.573 -2.437 -11.616 1.00 95.12 88 TYR A CA 1
ATOM 724 C C . TYR A 1 88 ? 2.556 -2.930 -13.073 1.00 95.12 88 TYR A C 1
ATOM 726 O O . TYR A 1 88 ? 3.600 -3.307 -13.604 1.00 95.12 88 TYR A O 1
ATOM 734 N N . LYS A 1 89 ? 1.396 -2.932 -13.746 1.00 93.00 89 LYS A N 1
ATOM 735 C CA . LYS A 1 89 ? 1.278 -3.379 -15.144 1.00 93.00 89 LYS A CA 1
ATOM 736 C C . LYS A 1 89 ? 1.872 -2.379 -16.132 1.00 93.00 89 LYS A C 1
ATOM 738 O O . LYS A 1 89 ? 2.109 -2.741 -17.283 1.00 93.00 89 LYS A O 1
ATOM 743 N N . LEU A 1 90 ? 2.104 -1.138 -15.706 1.00 93.75 90 LEU A N 1
ATOM 744 C CA . LEU A 1 90 ? 2.665 -0.090 -16.557 1.00 93.75 90 LEU A CA 1
ATOM 745 C C . LEU A 1 90 ? 4.173 -0.248 -16.783 1.00 93.75 90 LEU A C 1
ATOM 747 O O . LEU A 1 90 ? 4.695 0.313 -17.751 1.00 93.75 90 LEU A O 1
ATOM 751 N N . PHE A 1 91 ? 4.847 -1.041 -15.946 1.00 93.75 91 PHE A N 1
ATOM 752 C CA . PHE A 1 91 ? 6.303 -1.120 -15.889 1.00 93.75 91 PHE A CA 1
ATOM 753 C C . PHE A 1 91 ? 6.848 -2.436 -16.428 1.00 93.75 91 PHE A C 1
ATOM 755 O O . PHE A 1 91 ? 6.276 -3.512 -16.228 1.00 93.75 91 PHE A O 1
ATOM 762 N N . ARG A 1 92 ? 8.005 -2.339 -17.080 1.00 92.62 92 ARG A N 1
ATOM 763 C CA . ARG A 1 92 ? 8.872 -3.478 -17.416 1.00 92.62 92 ARG A CA 1
ATOM 764 C C . ARG A 1 92 ? 10.001 -3.600 -16.396 1.00 92.62 92 ARG A C 1
ATOM 766 O O . ARG A 1 92 ? 10.485 -4.706 -16.148 1.00 92.62 92 ARG A O 1
ATOM 773 N N . CYS A 1 93 ? 10.407 -2.467 -15.825 1.00 92.69 93 CYS A N 1
ATOM 774 C CA . CYS A 1 93 ? 11.411 -2.365 -14.780 1.00 92.69 93 CYS A CA 1
ATOM 775 C C . CYS A 1 93 ? 10.892 -2.897 -13.439 1.00 92.69 93 CYS A C 1
ATOM 777 O O . CYS A 1 93 ? 9.710 -2.783 -13.111 1.00 92.69 93 CYS A O 1
ATOM 779 N N . LEU A 1 94 ? 11.803 -3.452 -12.639 1.00 93.50 94 LEU A N 1
ATOM 780 C CA . LEU A 1 94 ? 11.554 -3.773 -11.237 1.00 93.50 94 LEU A CA 1
ATOM 781 C C . LEU A 1 94 ? 12.027 -2.609 -10.367 1.00 93.50 94 LEU A C 1
ATOM 783 O O . 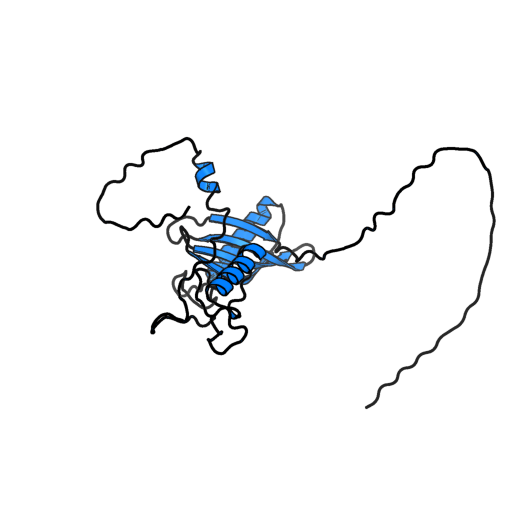LEU A 1 94 ? 13.197 -2.231 -10.429 1.00 93.50 94 LEU A O 1
ATOM 787 N N . PHE A 1 95 ? 11.134 -2.092 -9.529 1.00 95.12 95 PHE A N 1
ATOM 788 C CA . PHE A 1 95 ? 11.414 -1.026 -8.566 1.00 95.12 95 PHE A CA 1
ATOM 789 C C . PHE A 1 95 ? 11.426 -1.556 -7.130 1.00 95.12 95 PHE A C 1
ATOM 791 O O . PHE A 1 95 ? 11.075 -2.704 -6.882 1.00 95.12 95 PHE A O 1
ATOM 798 N N . ASN A 1 96 ? 11.828 -0.711 -6.185 1.00 94.94 96 ASN A N 1
ATOM 799 C CA . ASN A 1 96 ? 11.900 -0.988 -4.745 1.00 94.94 96 ASN A CA 1
ATOM 800 C C . ASN A 1 96 ? 10.551 -1.158 -4.030 1.00 94.94 96 ASN A C 1
ATOM 802 O O . ASN A 1 96 ? 10.533 -1.557 -2.864 1.00 94.94 96 ASN A O 1
ATOM 806 N N . TYR A 1 97 ? 9.446 -0.843 -4.705 1.00 96.25 97 TYR A N 1
ATOM 807 C CA . TYR A 1 97 ? 8.091 -1.077 -4.220 1.00 96.25 97 TYR A CA 1
ATOM 808 C C . TYR A 1 97 ? 7.534 -2.359 -4.815 1.00 96.25 97 TYR A C 1
ATOM 810 O O . TYR A 1 97 ? 7.624 -2.589 -6.023 1.00 96.25 97 TYR A O 1
ATOM 818 N N . HIS A 1 98 ? 6.867 -3.146 -3.984 1.00 96.06 98 HIS A N 1
ATOM 819 C CA . HIS A 1 98 ? 6.291 -4.419 -4.384 1.00 96.06 98 HIS A CA 1
ATOM 820 C C . HIS A 1 98 ? 4.886 -4.588 -3.796 1.00 96.06 98 HIS A C 1
ATOM 822 O O . HIS A 1 98 ? 4.653 -4.178 -2.656 1.00 96.06 98 HIS A O 1
ATOM 828 N N . PRO A 1 99 ? 3.960 -5.236 -4.520 1.00 97.38 99 PRO A N 1
ATOM 829 C CA . PRO A 1 99 ? 2.682 -5.616 -3.945 1.00 97.38 99 PRO A CA 1
ATOM 830 C C . PRO A 1 99 ? 2.881 -6.759 -2.940 1.00 97.38 99 PRO A C 1
ATOM 832 O O . PRO A 1 99 ? 3.667 -7.685 -3.167 1.00 97.38 99 PRO A O 1
ATOM 835 N N . VAL A 1 100 ? 2.136 -6.732 -1.838 1.00 97.44 100 VAL A N 1
ATOM 836 C CA . VAL A 1 100 ? 2.073 -7.854 -0.895 1.00 97.44 100 VAL A CA 1
ATOM 837 C C . VAL A 1 100 ? 1.188 -8.953 -1.482 1.00 97.44 100 VAL A C 1
ATOM 839 O O . VAL A 1 100 ? 0.025 -8.723 -1.810 1.00 97.44 100 VAL A O 1
ATOM 842 N N . VAL A 1 101 ? 1.718 -10.173 -1.574 1.00 96.50 101 VAL A N 1
ATOM 843 C CA . VAL A 1 101 ? 0.947 -11.362 -1.959 1.00 96.50 101 VAL A CA 1
ATOM 844 C C . VAL A 1 101 ? 0.271 -11.928 -0.714 1.00 96.50 101 VAL A C 1
ATOM 846 O O . VAL A 1 101 ? 0.959 -12.354 0.207 1.00 96.50 101 VAL A O 1
ATOM 849 N N . PHE A 1 102 ? -1.060 -11.922 -0.667 1.00 97.50 102 PHE A N 1
ATOM 850 C CA . PHE A 1 102 ? -1.824 -12.264 0.541 1.00 97.50 102 PHE A CA 1
ATOM 851 C C . PHE A 1 102 ? -1.628 -13.708 1.013 1.00 97.50 102 PHE A C 1
ATOM 853 O O . PHE A 1 102 ? -1.439 -13.922 2.207 1.00 97.50 102 PHE A O 1
ATOM 860 N N . ASP A 1 103 ? -1.619 -14.663 0.083 1.00 96.50 103 ASP A N 1
ATOM 861 C CA . ASP A 1 103 ? -1.526 -16.101 0.381 1.00 96.50 103 ASP A CA 1
ATOM 862 C C . ASP A 1 103 ? -0.083 -16.597 0.597 1.00 96.50 103 ASP A C 1
ATOM 864 O O . ASP A 1 103 ? 0.140 -17.789 0.798 1.00 96.50 103 ASP A O 1
ATOM 868 N N . ASP A 1 104 ? 0.898 -15.700 0.505 1.00 95.56 104 ASP A N 1
ATOM 869 C CA . ASP A 1 104 ? 2.315 -16.008 0.707 1.00 95.56 104 ASP A CA 1
ATOM 870 C C . ASP A 1 104 ? 2.703 -15.826 2.185 1.00 95.56 104 ASP A C 1
ATOM 872 O O . ASP A 1 104 ? 1.950 -15.238 2.962 1.00 95.56 104 ASP A O 1
ATOM 876 N N . ASP A 1 105 ? 3.881 -16.296 2.579 1.00 95.62 105 ASP A N 1
ATOM 877 C CA . ASP A 1 105 ? 4.391 -16.266 3.957 1.00 95.62 105 ASP A CA 1
ATOM 878 C C . ASP A 1 105 ? 5.644 -15.387 4.113 1.00 95.62 105 ASP A C 1
ATOM 880 O O . ASP A 1 105 ? 6.284 -15.389 5.156 1.00 95.62 105 ASP A O 1
ATOM 884 N N . GLN A 1 106 ? 5.975 -14.572 3.105 1.00 94.19 106 GLN A N 1
ATOM 885 C CA . GLN A 1 106 ? 7.223 -13.794 3.043 1.00 94.19 106 GLN A CA 1
ATOM 886 C C . GLN A 1 106 ? 7.559 -12.941 4.295 1.00 94.19 106 GLN A C 1
ATOM 888 O O . GLN A 1 106 ? 8.720 -12.570 4.487 1.00 94.19 106 GLN A O 1
ATOM 893 N N . PHE A 1 107 ? 6.568 -12.589 5.126 1.00 95.00 107 PHE A N 1
ATOM 894 C CA . PHE A 1 107 ? 6.742 -11.781 6.341 1.00 95.00 107 PHE A CA 1
ATOM 895 C C . PHE A 1 107 ? 6.360 -12.495 7.643 1.00 95.00 107 PHE A C 1
ATOM 897 O O . PHE A 1 107 ? 6.306 -11.856 8.697 1.00 95.00 107 PHE A O 1
ATOM 904 N N . VAL A 1 108 ? 6.063 -13.789 7.593 1.00 95.00 108 VAL A N 1
ATOM 905 C CA . VAL A 1 108 ? 5.569 -14.567 8.733 1.00 95.00 108 VAL A CA 1
ATOM 906 C C . VAL A 1 108 ? 6.098 -15.998 8.677 1.00 95.00 108 VAL A C 1
ATOM 908 O O . VAL A 1 108 ? 6.728 -16.411 7.715 1.00 95.00 108 VAL A O 1
ATOM 911 N N . GLU A 1 109 ? 5.874 -16.767 9.737 1.00 94.12 109 GLU A N 1
ATOM 912 C CA . GLU A 1 109 ? 6.199 -18.193 9.736 1.00 94.12 109 GLU A CA 1
ATOM 913 C C . GLU A 1 109 ? 4.920 -19.006 9.488 1.00 94.12 109 GLU A C 1
ATOM 915 O O . GLU A 1 109 ? 3.914 -18.782 10.177 1.00 94.12 109 GLU A O 1
ATOM 920 N N . PRO A 1 110 ? 4.938 -19.996 8.579 1.00 93.38 110 PRO A N 1
ATOM 921 C CA . PRO A 1 110 ? 3.817 -20.907 8.391 1.00 93.38 110 PRO A CA 1
ATOM 922 C C . PRO A 1 110 ? 3.344 -21.545 9.709 1.00 93.38 110 PRO A C 1
ATOM 924 O O . PRO A 1 110 ? 4.165 -21.937 10.546 1.00 93.38 110 PRO A O 1
ATOM 927 N N . PRO A 1 111 ? 2.024 -21.719 9.908 1.00 95.56 111 PRO A N 1
ATOM 928 C CA . PRO A 1 111 ? 0.961 -21.655 8.901 1.00 95.56 111 PRO A CA 1
ATOM 929 C C . PRO A 1 111 ? 0.348 -20.260 8.695 1.00 95.56 111 PRO A C 1
ATOM 931 O O . PRO A 1 111 ? -0.674 -20.167 8.022 1.00 95.56 111 PRO A O 1
ATOM 934 N N . GLU A 1 112 ? 0.908 -19.214 9.308 1.00 96.88 112 GLU A N 1
ATOM 935 C CA . GLU A 1 112 ? 0.432 -17.846 9.106 1.00 96.88 112 GLU A CA 1
ATOM 936 C C . GLU A 1 112 ? 0.750 -17.379 7.677 1.00 96.88 112 GLU A C 1
ATOM 938 O O . GLU A 1 112 ? 1.781 -17.741 7.111 1.00 96.88 112 GLU A O 1
ATOM 943 N N . THR A 1 113 ? -0.144 -16.576 7.104 1.00 98.19 113 THR A N 1
ATOM 944 C CA . THR A 1 113 ? 0.017 -15.942 5.790 1.00 98.19 113 THR A CA 1
ATOM 945 C C . THR A 1 113 ? 0.178 -14.429 5.927 1.00 98.19 113 THR A C 1
ATOM 947 O O . THR A 1 113 ? -0.100 -13.833 6.972 1.00 98.19 113 THR A O 1
ATOM 950 N N . ASN A 1 114 ? 0.589 -13.755 4.857 1.00 98.06 114 ASN A N 1
ATOM 951 C CA . ASN A 1 114 ? 0.699 -12.302 4.849 1.00 98.06 114 ASN A CA 1
ATOM 952 C C . ASN A 1 114 ? -0.650 -11.631 5.136 1.00 98.06 114 ASN A C 1
ATOM 954 O O . ASN A 1 114 ? -0.665 -10.599 5.801 1.00 98.06 114 ASN A O 1
ATOM 958 N N . VAL A 1 115 ? -1.781 -12.194 4.689 1.00 98.50 115 VAL A N 1
ATOM 959 C CA . VAL A 1 115 ? -3.100 -11.623 5.012 1.00 98.50 115 VAL A CA 1
ATOM 960 C C . VAL A 1 115 ? -3.404 -11.680 6.510 1.00 98.50 115 VAL A C 1
ATOM 962 O O . VAL A 1 115 ? -3.975 -10.729 7.039 1.00 98.50 115 VAL A O 1
ATOM 965 N N . ASP A 1 116 ? -2.953 -12.714 7.222 1.00 98.44 116 ASP A N 1
ATOM 966 C CA . ASP A 1 116 ? -3.098 -12.791 8.679 1.00 98.44 116 ASP A CA 1
ATOM 967 C C . ASP A 1 116 ? -2.290 -11.688 9.381 1.00 98.44 116 ASP A C 1
ATOM 969 O O . ASP A 1 116 ? -2.799 -11.018 10.285 1.00 98.44 116 ASP A O 1
ATOM 973 N N . LEU A 1 117 ? -1.061 -11.425 8.917 1.00 98.19 117 LEU A N 1
ATOM 974 C CA . LEU A 1 117 ? -0.273 -10.285 9.389 1.00 98.19 117 LEU A CA 1
ATOM 975 C C . LEU A 1 117 ? -0.981 -8.960 9.089 1.00 98.19 117 LEU A C 1
ATOM 977 O O . LEU A 1 117 ? -1.131 -8.134 9.991 1.00 98.19 117 LEU A O 1
ATOM 981 N N . LEU A 1 118 ? -1.431 -8.750 7.848 1.00 98.69 118 LEU A N 1
ATOM 982 C CA . LEU A 1 118 ? -2.105 -7.516 7.443 1.00 98.69 118 LEU A CA 1
ATOM 983 C C . LEU A 1 118 ? -3.391 -7.282 8.244 1.00 98.69 118 LEU A C 1
ATOM 985 O O . LEU A 1 118 ? -3.641 -6.140 8.621 1.00 98.69 118 LEU A O 1
ATOM 989 N N . ASN A 1 119 ? -4.159 -8.327 8.571 1.00 98.69 119 ASN A N 1
ATOM 990 C CA . ASN A 1 119 ? -5.330 -8.224 9.448 1.00 98.69 119 ASN A CA 1
ATOM 991 C C . ASN A 1 119 ? -4.942 -7.646 10.814 1.00 98.69 119 ASN A C 1
ATOM 993 O O . ASN A 1 119 ? -5.474 -6.612 11.211 1.00 98.69 119 ASN A O 1
ATOM 997 N N . ARG A 1 120 ? -3.944 -8.235 11.490 1.00 98.12 120 ARG A N 1
ATOM 998 C CA . ARG A 1 120 ? -3.471 -7.759 12.808 1.00 98.12 120 ARG A CA 1
ATOM 999 C C . ARG A 1 120 ? -2.970 -6.316 12.759 1.00 98.12 120 ARG A C 1
ATOM 1001 O O . ARG A 1 120 ? -3.162 -5.550 13.703 1.00 98.12 120 ARG A O 1
ATOM 1008 N N . LEU A 1 121 ? -2.295 -5.956 11.670 1.00 98.56 121 LEU A N 1
ATOM 1009 C CA . LEU A 1 121 ? -1.800 -4.605 11.442 1.00 98.56 121 LEU A CA 1
ATOM 1010 C C . LEU A 1 121 ? -2.951 -3.607 11.227 1.00 98.56 121 LEU A C 1
ATOM 1012 O O . LEU A 1 121 ? -2.961 -2.555 11.861 1.00 98.56 121 LEU A O 1
ATOM 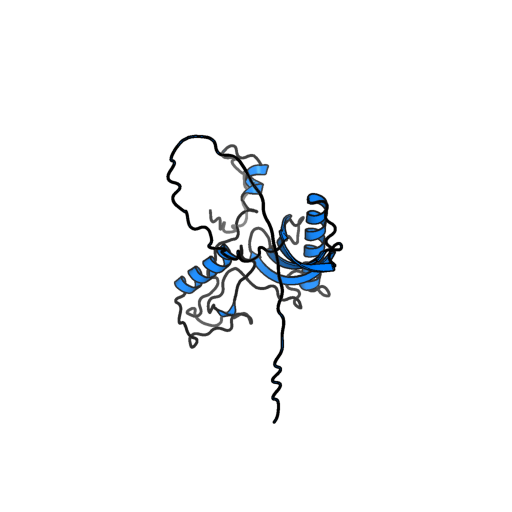1016 N N . CYS A 1 122 ? -3.945 -3.942 10.404 1.00 98.81 122 CYS A N 1
ATOM 1017 C CA . CYS A 1 122 ? -5.098 -3.077 10.144 1.00 98.81 122 CYS A CA 1
ATOM 1018 C C . CYS A 1 122 ? -5.995 -2.909 11.375 1.00 98.81 122 CYS A C 1
ATOM 1020 O O . CYS A 1 122 ? -6.387 -1.784 11.680 1.00 98.81 122 CYS A O 1
ATOM 1022 N N . GLU A 1 123 ? -6.282 -3.995 12.100 1.00 98.69 123 GLU A N 1
ATOM 1023 C CA . GLU A 1 123 ? -7.041 -3.967 13.359 1.00 98.69 123 GLU A CA 1
ATOM 1024 C C . GLU A 1 123 ? -6.391 -3.006 14.354 1.00 98.69 123 GLU A C 1
ATOM 1026 O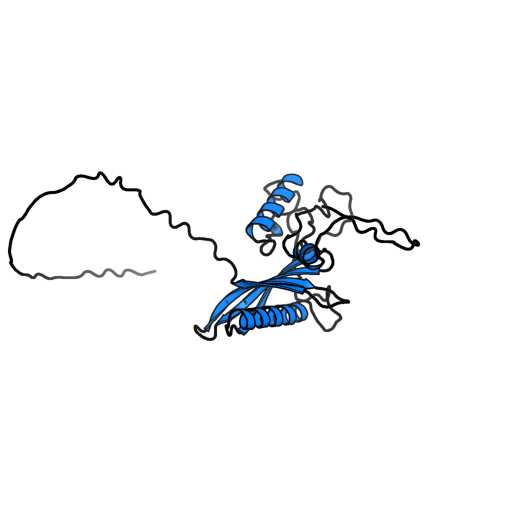 O . GLU A 1 123 ? -7.035 -2.099 14.877 1.00 98.69 123 GLU A O 1
ATOM 1031 N N . ARG A 1 124 ? -5.072 -3.125 14.541 1.00 98.44 124 ARG A N 1
ATOM 1032 C CA . ARG A 1 124 ? -4.350 -2.224 15.435 1.00 98.44 124 ARG A CA 1
ATOM 1033 C C . ARG A 1 124 ? -4.381 -0.770 14.951 1.00 98.44 124 ARG A C 1
ATOM 1035 O O . ARG A 1 124 ? -4.579 0.130 15.763 1.00 98.44 124 ARG A O 1
ATOM 1042 N N . SER A 1 125 ? -4.193 -0.540 13.652 1.00 98.62 125 SER A N 1
ATOM 1043 C CA . SER A 1 125 ? -4.250 0.797 13.052 1.00 98.62 125 SER A CA 1
ATOM 1044 C C . SER A 1 125 ? -5.610 1.470 13.233 1.00 98.62 125 SER A C 1
ATOM 1046 O O . SER A 1 125 ? -5.657 2.669 13.513 1.00 98.62 125 SER A O 1
ATOM 1048 N N . ILE A 1 126 ? -6.713 0.738 13.050 1.00 98.62 126 ILE A N 1
ATOM 1049 C CA . ILE A 1 126 ? -8.051 1.315 13.207 1.00 98.62 126 ILE A CA 1
ATOM 1050 C C . ILE A 1 126 ? -8.408 1.523 14.680 1.00 98.62 126 ILE A C 1
ATOM 1052 O O . ILE A 1 126 ? -9.037 2.527 15.001 1.00 98.62 126 ILE A O 1
ATOM 1056 N N . ASP A 1 127 ? -7.946 0.651 15.580 1.00 98.50 127 ASP A N 1
ATOM 1057 C CA . ASP A 1 127 ? -8.104 0.828 17.026 1.00 98.50 127 ASP A CA 1
ATOM 1058 C C . ASP A 1 127 ? -7.421 2.113 17.510 1.00 98.50 127 ASP A C 1
ATOM 1060 O O . ASP A 1 127 ? -8.036 2.918 18.215 1.00 98.50 127 ASP A O 1
ATOM 1064 N N . ASP A 1 128 ? -6.168 2.333 17.092 1.00 98.31 128 ASP A N 1
ATOM 1065 C CA . ASP A 1 128 ? -5.415 3.543 17.431 1.00 98.31 128 ASP A CA 1
ATOM 1066 C C . ASP A 1 128 ? -6.125 4.794 16.857 1.00 98.31 128 ASP A C 1
ATOM 1068 O O . ASP A 1 128 ? -6.366 5.761 17.585 1.00 98.31 128 ASP A O 1
ATOM 1072 N N . TYR A 1 129 ? -6.590 4.745 15.599 1.00 98.31 129 TYR A N 1
ATOM 1073 C CA . TYR A 1 129 ? -7.378 5.829 14.992 1.00 98.31 129 TYR A CA 1
ATOM 1074 C C . TYR A 1 129 ? -8.676 6.120 15.760 1.00 98.31 129 TYR A C 1
ATOM 1076 O O . TYR A 1 129 ? -8.994 7.282 16.030 1.00 98.31 129 TYR A O 1
ATOM 1084 N N . ASN A 1 130 ? -9.427 5.080 16.127 1.00 98.38 130 ASN A N 1
ATOM 1085 C CA . ASN A 1 130 ? -10.679 5.191 16.870 1.00 98.38 130 ASN A CA 1
ATOM 1086 C C . ASN A 1 130 ? -10.470 5.833 18.240 1.00 98.38 130 ASN A C 1
ATOM 1088 O O . ASN A 1 130 ? -11.236 6.716 18.637 1.00 98.38 130 ASN A O 1
ATOM 1092 N N . GLN A 1 131 ? -9.409 5.437 18.944 1.00 98.31 131 GLN A N 1
ATOM 1093 C CA . GLN A 1 131 ? -9.058 6.005 20.240 1.00 98.31 131 GLN A CA 1
ATOM 1094 C C . GLN A 1 131 ? -8.728 7.502 20.137 1.00 98.31 131 GLN A C 1
ATOM 1096 O O . GLN A 1 131 ? -9.174 8.292 20.975 1.00 98.31 131 GLN A O 1
ATOM 1101 N N . GLU A 1 132 ? -7.966 7.897 19.119 1.00 97.75 132 GLU A N 1
ATOM 1102 C CA . GLU A 1 132 ? -7.550 9.286 18.904 1.00 97.75 132 GLU A CA 1
ATOM 1103 C C . GLU A 1 132 ? -8.711 10.186 18.456 1.00 97.75 132 GLU A C 1
ATOM 1105 O O . GLU A 1 132 ? -8.849 11.314 18.938 1.00 97.75 132 GLU A O 1
ATOM 1110 N N . ASN A 1 133 ? -9.583 9.678 17.581 1.00 97.31 133 ASN A N 1
ATOM 1111 C CA . ASN A 1 133 ? -10.657 10.450 16.949 1.00 97.31 133 ASN A CA 1
ATOM 1112 C C . ASN A 1 133 ? -12.023 10.281 17.632 1.00 97.31 133 ASN A C 1
ATOM 1114 O O . ASN A 1 133 ? -12.978 10.964 17.262 1.00 97.31 133 ASN A O 1
ATOM 1118 N N . LYS A 1 134 ? -12.116 9.422 18.657 1.00 97.06 134 LYS A N 1
ATOM 1119 C CA . LYS A 1 134 ? -13.365 9.058 19.353 1.00 97.06 134 LYS A CA 1
ATOM 1120 C C . LYS A 1 134 ? -14.421 8.512 18.388 1.00 97.06 134 LYS A C 1
ATOM 1122 O O . LYS A 1 134 ? -15.584 8.912 18.439 1.00 97.06 134 LYS A O 1
ATOM 1127 N N . THR A 1 135 ? -13.987 7.620 17.506 1.00 96.94 135 THR A N 1
ATOM 1128 C CA . THR A 1 135 ? -14.833 6.900 16.546 1.00 96.94 135 THR A CA 1
ATOM 1129 C C . THR A 1 135 ? -14.916 5.419 16.911 1.00 96.94 135 THR A C 1
ATOM 1131 O O . THR A 1 135 ? -14.231 4.963 17.824 1.00 96.94 135 THR A O 1
ATOM 1134 N N . GLU A 1 136 ? -15.773 4.670 16.221 1.00 97.25 136 GLU A N 1
ATOM 1135 C CA . GLU A 1 136 ? -16.025 3.246 16.494 1.00 97.25 136 GLU A CA 1
ATOM 1136 C C . GLU A 1 136 ? -15.993 2.415 15.197 1.00 97.25 136 GLU A C 1
ATOM 1138 O O . GLU A 1 136 ? -16.765 1.477 15.035 1.00 97.25 136 GLU A O 1
ATOM 1143 N N . TYR A 1 137 ? -15.134 2.775 14.236 1.00 98.25 137 TYR A N 1
ATOM 1144 C CA . TYR A 1 137 ? -15.018 2.042 12.973 1.00 98.25 137 TYR A CA 1
ATOM 1145 C C . TYR A 1 137 ? -14.599 0.587 13.209 1.00 98.25 137 TYR A C 1
ATOM 1147 O O . TYR A 1 137 ? -13.635 0.322 13.925 1.00 98.25 137 TYR A O 1
ATOM 1155 N N . GLU A 1 138 ? -15.290 -0.347 12.565 1.00 98.06 138 GLU A N 1
ATOM 1156 C CA . GLU A 1 138 ? -15.022 -1.780 12.658 1.00 98.06 138 GLU A CA 1
ATOM 1157 C C . GLU A 1 138 ? -14.173 -2.228 11.464 1.00 98.06 138 GLU A C 1
ATOM 1159 O O . GLU A 1 138 ? -14.534 -1.985 10.313 1.00 98.06 138 GLU A O 1
ATOM 1164 N N . PHE A 1 139 ? -13.050 -2.897 11.712 1.00 98.50 139 PHE A N 1
ATOM 1165 C CA . PHE A 1 139 ? -12.245 -3.491 10.645 1.00 98.50 139 PHE A CA 1
ATOM 1166 C C . PHE A 1 139 ? -13.022 -4.584 9.887 1.00 98.50 139 PHE A C 1
ATOM 1168 O O . PHE A 1 139 ? -13.713 -5.395 10.503 1.00 98.50 139 PHE A O 1
ATOM 1175 N N . VAL A 1 140 ? -12.880 -4.630 8.554 1.00 98.38 140 VAL A N 1
ATOM 1176 C CA . VAL A 1 140 ? -13.464 -5.686 7.708 1.00 98.38 140 VAL A CA 1
ATOM 1177 C C . VAL A 1 140 ? -12.384 -6.585 7.104 1.00 98.38 140 VAL A C 1
ATOM 1179 O O . VAL A 1 140 ? -12.405 -7.793 7.335 1.00 98.38 140 VAL A O 1
ATOM 1182 N N . LYS A 1 141 ? -11.482 -6.027 6.283 1.00 98.56 141 LYS A N 1
ATOM 1183 C CA . LYS A 1 141 ? -10.409 -6.773 5.590 1.00 98.56 141 LYS A CA 1
ATOM 1184 C C . LYS A 1 141 ? -9.392 -5.833 4.927 1.00 98.56 141 LYS A C 1
ATOM 1186 O O . LYS A 1 141 ? -9.778 -4.728 4.538 1.00 98.56 141 LYS A O 1
ATOM 1191 N N . PRO A 1 142 ? -8.142 -6.262 4.677 1.00 98.69 142 PRO A N 1
ATOM 1192 C CA . PRO A 1 142 ? -7.270 -5.577 3.732 1.00 98.69 142 PRO A CA 1
ATOM 1193 C C . PRO A 1 142 ? -7.814 -5.720 2.304 1.00 98.69 142 PRO A C 1
ATOM 1195 O O . PRO A 1 142 ? -8.373 -6.756 1.935 1.00 98.69 142 PRO A O 1
ATOM 1198 N N . LEU A 1 143 ? -7.638 -4.681 1.490 1.00 98.56 143 LEU A N 1
ATOM 1199 C CA . LEU A 1 143 ? -7.973 -4.703 0.065 1.00 98.56 143 LEU A CA 1
ATOM 1200 C C . LEU A 1 143 ? -6.729 -5.002 -0.771 1.00 98.56 143 LEU A C 1
ATOM 1202 O O . LEU A 1 143 ? -6.760 -5.871 -1.638 1.00 98.56 143 LEU A O 1
ATOM 1206 N N . TYR A 1 144 ? -5.638 -4.296 -0.487 1.00 98.38 1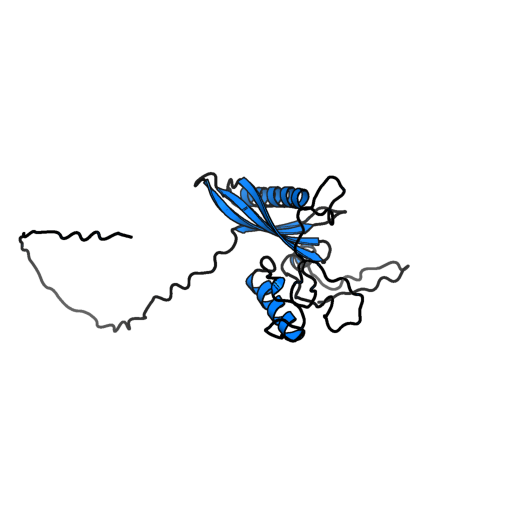44 TYR A N 1
ATOM 1207 C CA . TYR A 1 144 ? -4.318 -4.488 -1.080 1.00 98.38 144 TYR A CA 1
ATOM 1208 C C . TYR A 1 144 ? -3.277 -3.764 -0.224 1.00 98.38 144 TYR A C 1
ATOM 1210 O O . TYR A 1 144 ? -3.606 -2.896 0.588 1.00 98.38 144 TYR A O 1
ATOM 1218 N N . ALA A 1 145 ? -2.012 -4.129 -0.394 1.00 98.50 145 ALA A N 1
ATOM 1219 C CA . ALA A 1 145 ? -0.908 -3.445 0.256 1.00 98.50 145 ALA A CA 1
ATOM 1220 C C . ALA A 1 145 ? 0.310 -3.424 -0.659 1.00 98.50 145 ALA A C 1
ATOM 1222 O O . ALA A 1 145 ? 0.581 -4.409 -1.351 1.00 98.50 145 ALA A O 1
ATOM 1223 N N . ASN A 1 146 ? 1.065 -2.336 -0.586 1.00 98.06 146 ASN A N 1
ATOM 1224 C CA . ASN A 1 146 ? 2.417 -2.264 -1.119 1.00 98.06 146 ASN A CA 1
ATOM 1225 C C . ASN A 1 146 ? 3.414 -2.290 0.036 1.00 98.06 146 ASN A C 1
ATOM 1227 O O . ASN A 1 146 ? 3.090 -1.939 1.176 1.00 98.06 146 ASN A O 1
ATOM 1231 N N . PHE A 1 147 ? 4.642 -2.689 -0.265 1.00 96.62 147 PHE A N 1
ATOM 1232 C CA . PHE A 1 147 ? 5.749 -2.565 0.661 1.00 96.62 147 PHE A CA 1
ATOM 1233 C C . PHE A 1 147 ? 7.026 -2.115 -0.034 1.00 96.62 147 PHE A C 1
ATOM 1235 O O . PHE A 1 147 ? 7.245 -2.404 -1.210 1.00 96.62 147 PHE A O 1
ATOM 1242 N N . HIS A 1 148 ? 7.889 -1.453 0.729 1.00 94.12 148 HIS A N 1
ATOM 1243 C CA . HIS A 1 148 ? 9.281 -1.228 0.361 1.00 94.12 148 HIS A CA 1
ATOM 1244 C C . HIS A 1 148 ? 10.187 -1.431 1.580 1.00 94.12 148 HIS A C 1
ATOM 1246 O O . HIS A 1 148 ? 9.756 -1.360 2.738 1.00 94.12 148 HIS A O 1
ATOM 1252 N N . MET A 1 149 ? 11.466 -1.695 1.322 1.00 88.62 149 MET A N 1
ATOM 1253 C CA . MET A 1 149 ? 12.473 -1.785 2.379 1.00 88.62 149 MET A CA 1
ATOM 1254 C C . MET A 1 149 ? 12.842 -0.386 2.885 1.00 88.62 149 MET A C 1
ATOM 1256 O O . MET A 1 149 ? 12.977 0.556 2.106 1.00 88.62 149 MET A O 1
ATOM 1260 N N . SER A 1 150 ? 13.047 -0.266 4.193 1.00 79.62 150 SER A N 1
ATOM 1261 C CA . SER A 1 150 ? 13.640 0.901 4.856 1.00 79.62 150 SER A CA 1
ATOM 1262 C C . SER A 1 150 ? 14.463 0.405 6.062 1.00 79.62 150 SER A C 1
ATOM 1264 O O . SER A 1 150 ? 15.101 -0.646 5.989 1.00 79.62 150 SER A O 1
ATOM 1266 N N . SER A 1 151 ? 14.425 1.079 7.215 1.00 82.06 151 SER A N 1
ATOM 1267 C CA . SER A 1 151 ? 14.903 0.540 8.503 1.00 82.06 151 SER A CA 1
ATOM 1268 C C . SER A 1 151 ? 13.950 -0.548 9.045 1.00 82.06 151 SER A C 1
ATOM 1270 O O . SER A 1 151 ? 13.544 -0.509 10.197 1.00 82.06 151 SER A O 1
ATOM 1272 N N . GLY A 1 152 ? 13.487 -1.473 8.208 1.00 88.12 152 GLY A N 1
ATOM 1273 C CA . GLY A 1 152 ? 12.353 -2.372 8.449 1.00 88.12 152 GLY A CA 1
ATOM 1274 C C . GLY A 1 152 ? 11.555 -2.577 7.161 1.00 88.12 152 GLY A C 1
ATOM 1275 O O . GLY A 1 152 ? 12.033 -2.216 6.084 1.00 88.12 152 GLY A O 1
ATOM 1276 N N . ILE A 1 153 ? 10.346 -3.124 7.271 1.00 93.38 153 ILE A N 1
ATOM 1277 C CA . ILE A 1 153 ? 9.399 -3.188 6.150 1.00 93.38 153 ILE A CA 1
ATOM 1278 C C . ILE A 1 153 ? 8.419 -2.033 6.302 1.00 93.38 153 ILE A C 1
ATOM 1280 O O . ILE A 1 153 ? 7.760 -1.933 7.335 1.00 93.38 153 ILE A O 1
ATOM 1284 N N . MET A 1 154 ? 8.329 -1.153 5.310 1.00 95.56 154 MET A N 1
ATOM 1285 C CA . MET A 1 154 ? 7.278 -0.141 5.285 1.00 95.56 154 MET A CA 1
ATOM 1286 C C . MET A 1 154 ? 6.076 -0.713 4.544 1.00 95.56 154 MET A C 1
ATOM 1288 O O . MET A 1 154 ? 6.152 -0.907 3.336 1.00 95.56 154 MET A O 1
ATOM 1292 N N . PHE A 1 155 ? 4.989 -0.992 5.258 1.00 97.69 155 PHE A N 1
ATOM 1293 C CA . PHE A 1 155 ? 3.712 -1.366 4.659 1.00 97.69 155 PHE A CA 1
ATOM 1294 C C . PHE A 1 155 ? 2.853 -0.131 4.404 1.00 97.69 155 PHE A C 1
ATOM 1296 O O . PHE A 1 155 ? 2.714 0.735 5.272 1.00 97.69 155 PHE A O 1
ATOM 1303 N N . LEU A 1 156 ? 2.246 -0.104 3.221 1.00 97.94 156 LEU A N 1
ATOM 1304 C CA . LEU A 1 156 ? 1.298 0.897 2.746 1.00 97.94 156 LEU A CA 1
ATOM 1305 C C . LEU A 1 156 ? 0.011 0.144 2.411 1.00 97.94 156 LEU A C 1
ATOM 1307 O O . LEU A 1 156 ? -0.118 -0.441 1.336 1.00 97.94 156 LEU A O 1
ATOM 1311 N N . ILE A 1 157 ? -0.890 0.054 3.389 1.00 98.69 157 ILE A N 1
ATOM 1312 C CA . ILE A 1 157 ? -2.050 -0.840 3.348 1.00 98.69 157 ILE A CA 1
ATOM 1313 C C . ILE A 1 157 ? -3.315 -0.029 3.100 1.00 98.69 157 ILE A C 1
ATOM 1315 O O . ILE A 1 157 ? -3.615 0.878 3.874 1.00 98.69 157 ILE A O 1
ATOM 1319 N N . THR A 1 158 ? -4.088 -0.407 2.084 1.00 98.81 158 THR A N 1
ATOM 1320 C CA . THR A 1 158 ? -5.469 0.054 1.906 1.00 98.81 158 THR A CA 1
ATOM 1321 C C . THR A 1 158 ? -6.416 -1.051 2.368 1.00 98.81 158 THR A C 1
ATOM 1323 O O . THR A 1 158 ? -6.288 -2.209 1.959 1.00 98.81 158 THR A O 1
ATOM 1326 N N . PHE A 1 159 ? -7.370 -0.717 3.232 1.00 98.81 159 PHE A N 1
ATOM 1327 C CA . PHE A 1 159 ? -8.268 -1.683 3.860 1.00 98.81 159 PHE A CA 1
ATOM 1328 C C . PHE A 1 159 ? -9.682 -1.133 4.028 1.00 98.81 159 PHE A C 1
ATOM 1330 O O . PHE A 1 159 ? -9.914 0.072 3.996 1.00 98.81 159 PHE A O 1
ATOM 1337 N N . GLU A 1 160 ? -10.636 -2.041 4.183 1.00 98.62 160 GLU A N 1
ATOM 1338 C CA . GLU A 1 160 ? -12.047 -1.727 4.358 1.00 98.62 160 GLU A CA 1
ATOM 1339 C C . GLU A 1 160 ? -12.403 -1.721 5.847 1.00 98.62 160 GLU A C 1
ATOM 1341 O O . GLU A 1 160 ? -12.029 -2.626 6.603 1.00 98.62 160 GLU A O 1
ATOM 1346 N N . VAL A 1 161 ? -13.158 -0.703 6.249 1.00 98.44 161 VAL A N 1
ATOM 1347 C CA . VAL A 1 161 ? -13.796 -0.596 7.559 1.00 98.44 161 VAL A CA 1
ATOM 1348 C C . VAL A 1 161 ? -15.289 -0.366 7.386 1.00 98.44 161 VAL A C 1
ATOM 1350 O O . VAL A 1 161 ? -15.755 0.077 6.335 1.00 98.44 161 VAL A O 1
ATOM 1353 N N . LYS A 1 162 ? -16.044 -0.617 8.445 1.00 97.75 162 LYS A N 1
ATOM 1354 C CA . LYS A 1 162 ? -17.467 -0.336 8.528 1.00 97.75 162 LYS A CA 1
ATOM 1355 C C . LYS A 1 162 ? -17.712 0.716 9.597 1.00 97.75 162 LYS A C 1
ATOM 1357 O O . LYS A 1 162 ? -17.228 0.600 10.719 1.00 97.75 162 LYS A O 1
ATOM 1362 N N . ASP A 1 163 ? -18.478 1.742 9.259 1.00 95.00 163 ASP A N 1
ATOM 1363 C CA . ASP A 1 163 ? -18.952 2.704 10.250 1.00 95.00 163 ASP A CA 1
ATOM 1364 C C . ASP A 1 163 ? -20.214 2.155 10.939 1.00 95.00 163 ASP A C 1
ATOM 1366 O O . ASP A 1 163 ? -21.186 1.838 10.246 1.00 95.00 163 ASP A O 1
ATOM 1370 N N . PRO A 1 164 ? -20.260 2.028 12.275 1.00 92.75 164 PRO A N 1
ATOM 1371 C CA . PRO A 1 164 ? -21.456 1.543 12.961 1.00 92.75 164 PRO A CA 1
ATOM 1372 C C . PRO A 1 164 ? -22.654 2.500 12.838 1.00 92.75 164 PRO A C 1
ATOM 1374 O O . PRO A 1 164 ? -23.797 2.062 12.998 1.00 92.75 164 PRO A O 1
ATOM 1377 N N . VAL A 1 165 ? -22.426 3.784 12.529 1.00 91.50 165 VAL A N 1
ATOM 1378 C CA . VAL A 1 165 ? -23.476 4.807 12.412 1.00 91.50 165 VAL A CA 1
ATOM 1379 C C . VAL A 1 165 ? -24.292 4.628 11.132 1.00 91.50 165 VAL A C 1
ATOM 1381 O O . VAL A 1 165 ? -25.521 4.577 11.189 1.00 91.50 165 VAL A O 1
ATOM 1384 N N . ASP A 1 166 ? -23.629 4.530 9.978 1.00 91.88 166 ASP A N 1
ATOM 1385 C CA . ASP A 1 166 ? -24.289 4.432 8.666 1.00 91.88 166 ASP A CA 1
ATOM 1386 C C . ASP A 1 166 ? -24.252 3.014 8.062 1.00 91.88 166 ASP A C 1
ATOM 1388 O O . ASP A 1 166 ? -24.995 2.723 7.124 1.00 91.88 166 ASP A O 1
ATOM 1392 N N . ASN A 1 167 ? -23.477 2.097 8.655 1.00 89.94 167 ASN A N 1
ATOM 1393 C CA . ASN A 1 167 ? -23.230 0.730 8.186 1.00 89.94 167 ASN A CA 1
ATOM 1394 C C . ASN A 1 167 ? -22.630 0.646 6.772 1.00 89.94 167 ASN A C 1
ATOM 1396 O O . ASN A 1 167 ? -22.704 -0.415 6.143 1.00 89.94 167 ASN A O 1
ATOM 1400 N N . LEU A 1 168 ? -22.034 1.729 6.274 1.00 91.62 168 LEU A N 1
ATOM 1401 C CA . LEU A 1 168 ? -21.378 1.773 4.975 1.00 91.62 168 LEU A CA 1
ATOM 1402 C C . LEU A 1 168 ? -19.919 1.328 5.092 1.00 91.62 168 LEU A C 1
ATOM 1404 O O . LEU A 1 168 ? -19.222 1.645 6.058 1.00 91.62 168 LEU A O 1
ATOM 1408 N N . ALA A 1 169 ? -1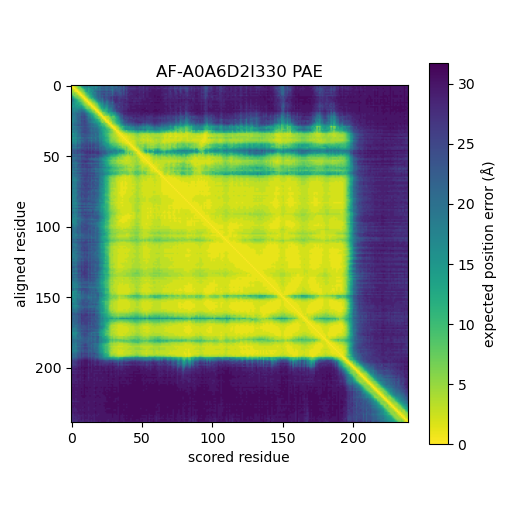9.468 0.605 4.067 1.00 94.62 169 ALA A N 1
ATOM 1409 C CA . ALA A 1 169 ? -18.062 0.290 3.878 1.00 94.62 169 ALA A CA 1
ATOM 1410 C C . ALA A 1 169 ? -17.299 1.562 3.479 1.00 94.62 169 ALA A C 1
ATOM 1412 O O . ALA A 1 169 ? -17.732 2.302 2.590 1.00 94.62 169 ALA A O 1
ATOM 1413 N N . LYS A 1 170 ? -16.172 1.814 4.144 1.00 96.38 170 LYS A N 1
ATOM 1414 C CA . LYS A 1 170 ? -15.272 2.947 3.905 1.00 96.38 170 LYS A CA 1
ATOM 1415 C C . LYS A 1 170 ? -13.854 2.414 3.743 1.00 96.38 170 LYS A C 1
ATOM 1417 O O . LYS A 1 170 ? -13.467 1.463 4.418 1.00 96.38 170 LYS A O 1
ATOM 1422 N N . GLU A 1 171 ? -13.078 3.029 2.861 1.00 98.12 171 GLU A N 1
ATOM 1423 C CA . GLU A 1 171 ? -11.671 2.674 2.684 1.00 98.12 171 GLU A CA 1
ATOM 1424 C C . GLU A 1 171 ? -10.799 3.526 3.602 1.00 98.12 171 GLU A C 1
ATOM 1426 O O . GLU A 1 171 ? -10.962 4.745 3.693 1.00 98.12 171 GLU A O 1
ATOM 1431 N N . PHE A 1 172 ? -9.865 2.873 4.278 1.00 98.50 172 PHE A N 1
ATOM 1432 C CA . PHE A 1 172 ? -8.829 3.487 5.090 1.00 98.50 172 PHE A CA 1
ATOM 1433 C C . PHE A 1 172 ? -7.454 3.100 4.555 1.00 98.50 172 PHE A C 1
ATOM 1435 O O . PHE A 1 172 ? -7.278 2.085 3.881 1.00 98.50 172 PHE A O 1
ATOM 1442 N N . GLN A 1 173 ? -6.475 3.936 4.871 1.00 98.69 173 GLN A N 1
ATOM 1443 C CA . GLN A 1 173 ? -5.070 3.752 4.557 1.00 98.69 173 GLN A CA 1
ATOM 1444 C C . GLN A 1 173 ? -4.258 3.755 5.850 1.00 98.69 173 GLN A C 1
ATOM 1446 O O . GLN A 1 173 ? -4.431 4.644 6.688 1.00 98.69 173 GLN A O 1
ATOM 1451 N N . ALA A 1 174 ? -3.352 2.790 5.999 1.00 98.44 174 ALA A N 1
ATOM 1452 C CA . ALA A 1 174 ? -2.403 2.719 7.103 1.00 98.44 174 ALA A CA 1
ATOM 1453 C C . ALA A 1 174 ? -0.962 2.608 6.596 1.00 98.44 174 ALA A C 1
ATOM 1455 O O . ALA A 1 174 ? -0.656 1.784 5.732 1.00 98.44 174 ALA A O 1
ATOM 1456 N N . ARG A 1 175 ? -0.073 3.417 7.183 1.00 97.38 175 ARG A N 1
ATOM 1457 C CA . ARG A 1 175 ? 1.378 3.330 6.982 1.00 97.38 175 ARG A CA 1
ATOM 1458 C C . ARG A 1 175 ? 2.021 2.755 8.235 1.00 97.38 175 ARG A C 1
ATOM 1460 O O . ARG A 1 175 ? 1.836 3.286 9.332 1.00 97.38 175 ARG A O 1
ATOM 1467 N N . ILE A 1 176 ? 2.778 1.673 8.081 1.00 96.50 176 ILE A N 1
ATOM 1468 C CA . ILE A 1 176 ? 3.335 0.925 9.211 1.00 96.50 176 ILE A CA 1
ATOM 1469 C C . ILE A 1 176 ? 4.783 0.564 8.919 1.00 96.50 176 ILE A C 1
ATOM 1471 O O . ILE A 1 176 ? 5.074 -0.106 7.932 1.00 96.50 176 ILE A O 1
ATOM 1475 N N . ARG A 1 177 ? 5.689 0.929 9.828 1.00 94.19 177 ARG A N 1
ATOM 1476 C CA . ARG A 1 177 ? 7.049 0.391 9.841 1.00 94.19 177 ARG A CA 1
ATOM 1477 C C . ARG A 1 177 ? 7.049 -0.891 10.665 1.00 94.19 177 ARG A C 1
ATOM 1479 O O . ARG A 1 177 ? 7.119 -0.868 11.896 1.00 94.19 177 ARG A O 1
ATOM 1486 N N . TYR A 1 178 ? 6.982 -2.014 9.972 1.00 94.81 178 TYR A N 1
ATOM 1487 C CA . TYR A 1 178 ? 7.025 -3.335 10.567 1.00 94.81 178 TYR A CA 1
ATOM 1488 C C . TYR A 1 178 ? 8.461 -3.778 10.865 1.00 94.81 178 TYR A C 1
ATOM 1490 O O . TYR A 1 178 ? 9.388 -3.581 10.070 1.00 94.81 178 TYR A O 1
ATOM 1498 N N . SER A 1 179 ? 8.637 -4.392 12.034 1.00 92.38 179 SER A N 1
ATOM 1499 C CA . SER A 1 179 ? 9.902 -4.963 12.491 1.00 92.38 179 SER A CA 1
ATOM 1500 C C . SER A 1 179 ? 9.686 -6.371 13.031 1.00 92.38 179 SER A C 1
ATOM 1502 O O . SER A 1 179 ? 8.815 -6.594 13.868 1.00 92.38 179 SER A O 1
ATOM 1504 N N . PHE A 1 180 ? 10.541 -7.301 12.606 1.00 86.88 180 PHE A N 1
ATOM 1505 C CA . PHE A 1 180 ? 10.546 -8.691 13.076 1.00 86.88 180 PHE A CA 1
ATOM 1506 C C . PHE A 1 180 ? 11.131 -8.862 14.482 1.00 86.88 180 PHE A C 1
ATOM 1508 O O . PHE A 1 180 ? 10.880 -9.859 15.151 1.00 86.88 180 PHE A O 1
ATOM 1515 N N . VAL A 1 181 ? 11.964 -7.916 14.922 1.00 86.38 181 VAL A N 1
ATOM 1516 C CA . VAL A 1 181 ? 12.803 -8.065 16.128 1.00 86.38 181 VAL A CA 1
ATOM 1517 C C . VAL A 1 181 ? 12.511 -7.021 17.199 1.00 86.38 181 VAL A C 1
ATOM 1519 O O . VAL A 1 181 ? 13.038 -7.099 18.307 1.00 86.38 181 VAL A O 1
ATOM 1522 N N . SER A 1 182 ? 11.696 -6.019 16.879 1.00 87.19 182 SER A N 1
ATOM 1523 C CA . SER A 1 182 ? 11.347 -4.924 17.779 1.00 87.19 182 SER A CA 1
ATOM 1524 C C . SER A 1 182 ? 9.875 -4.564 17.645 1.00 87.19 182 SER A C 1
ATOM 1526 O O . SER A 1 182 ? 9.159 -5.097 16.801 1.00 87.19 182 SER A O 1
ATOM 1528 N N . LYS A 1 183 ? 9.420 -3.610 18.461 1.00 90.88 183 LYS A N 1
ATOM 1529 C CA . LYS A 1 183 ? 8.096 -3.016 18.282 1.00 90.88 183 LYS A CA 1
ATOM 1530 C C . LYS A 1 183 ? 7.986 -2.419 16.870 1.00 90.88 183 LYS A C 1
ATOM 1532 O O . LYS A 1 183 ? 8.951 -1.824 16.386 1.00 90.88 183 LYS A O 1
ATOM 1537 N N . SER A 1 184 ? 6.833 -2.629 16.242 1.00 93.69 184 SER A N 1
ATOM 1538 C CA . SER A 1 184 ? 6.459 -1.986 14.980 1.00 93.69 184 SER A CA 1
ATOM 1539 C C . SER A 1 184 ? 5.878 -0.600 15.252 1.00 93.69 184 SER A C 1
ATOM 1541 O O . SER A 1 184 ? 5.210 -0.401 16.273 1.00 93.69 184 SER A O 1
ATOM 1543 N N . ASP A 1 185 ? 6.122 0.335 14.340 1.00 93.62 185 ASP A N 1
ATOM 1544 C CA . ASP A 1 185 ? 5.635 1.708 14.444 1.00 93.62 185 ASP A CA 1
ATOM 1545 C C . ASP A 1 185 ? 4.431 1.901 13.520 1.00 93.62 185 ASP A C 1
ATOM 1547 O O . ASP A 1 185 ? 4.521 1.709 12.307 1.00 93.62 185 ASP A O 1
ATOM 1551 N N . PHE A 1 186 ? 3.303 2.295 14.104 1.00 95.69 186 PHE A N 1
ATOM 1552 C CA . PHE A 1 186 ? 2.078 2.643 13.391 1.00 95.69 186 PHE A CA 1
ATOM 1553 C C . PHE A 1 186 ? 2.142 4.136 13.078 1.00 95.69 186 PHE A C 1
ATOM 1555 O O . PHE A 1 186 ? 1.909 4.962 13.955 1.00 95.69 186 PHE A O 1
ATOM 1562 N N . VAL A 1 187 ? 2.569 4.479 11.860 1.00 94.19 187 VAL A N 1
ATOM 1563 C CA . VAL A 1 187 ? 2.917 5.860 11.492 1.00 94.19 187 VAL A CA 1
ATOM 1564 C C . VAL A 1 187 ? 1.666 6.724 11.401 1.00 94.19 187 VAL A C 1
ATOM 1566 O O . VAL A 1 187 ? 1.617 7.798 11.992 1.00 94.19 187 VAL A O 1
ATOM 1569 N N . PHE A 1 188 ? 0.660 6.248 10.668 1.00 95.38 188 PHE A N 1
ATOM 1570 C CA . PHE A 1 188 ? -0.678 6.826 10.670 1.00 95.38 188 PHE A CA 1
ATOM 1571 C C . PHE A 1 188 ? -1.714 5.814 10.185 1.00 95.38 188 PHE A C 1
ATOM 1573 O O . PHE A 1 188 ? -1.394 4.818 9.530 1.00 95.38 188 PHE A O 1
ATOM 1580 N N . CYS A 1 189 ? -2.972 6.144 10.457 1.00 98.25 189 CYS A N 1
ATOM 1581 C CA . CYS A 1 189 ? -4.164 5.541 9.886 1.00 98.25 189 CYS A CA 1
ATOM 1582 C C . CYS A 1 189 ? -5.127 6.682 9.525 1.00 98.25 189 CYS A C 1
ATOM 1584 O O . CYS A 1 189 ? -5.252 7.637 10.294 1.00 98.25 189 CYS A O 1
ATOM 1586 N N . ARG A 1 190 ? -5.757 6.646 8.350 1.00 97.62 190 ARG A N 1
ATOM 1587 C CA . ARG A 1 190 ? -6.675 7.705 7.895 1.00 97.62 190 ARG A CA 1
ATOM 1588 C C . ARG A 1 190 ? -7.721 7.171 6.916 1.00 97.62 190 ARG A C 1
ATOM 1590 O O . ARG A 1 190 ? -7.435 6.183 6.241 1.00 97.62 190 ARG A O 1
ATOM 1597 N N . PRO A 1 191 ? -8.876 7.840 6.755 1.00 97.75 191 PRO A N 1
ATOM 1598 C CA . PRO A 1 191 ? -9.742 7.606 5.605 1.00 97.75 191 PRO A CA 1
ATOM 1599 C C . PRO A 1 191 ? -8.955 7.785 4.304 1.00 97.75 191 PRO A C 1
ATOM 1601 O O . PRO A 1 191 ? -8.135 8.703 4.197 1.00 97.75 191 PRO A O 1
ATOM 1604 N N . LYS A 1 192 ? -9.198 6.927 3.313 1.00 97.19 192 LYS A N 1
ATOM 1605 C CA . LYS A 1 192 ? -8.590 7.075 1.992 1.00 97.19 192 LYS A CA 1
ATOM 1606 C C . LYS A 1 192 ? -9.044 8.405 1.371 1.00 97.19 192 LYS A C 1
ATOM 1608 O O . LYS A 1 192 ? -10.251 8.666 1.346 1.00 97.19 192 LYS A O 1
ATOM 1613 N N . PRO A 1 193 ? -8.122 9.247 0.874 1.00 93.62 193 PRO A N 1
ATOM 1614 C CA . PRO A 1 193 ? -8.490 10.487 0.204 1.00 93.62 193 PRO A CA 1
ATOM 1615 C C . PRO A 1 193 ? -9.399 10.212 -1.001 1.00 93.62 193 PRO A C 1
ATOM 1617 O O . PRO A 1 193 ? -9.096 9.361 -1.838 1.00 93.62 193 PRO A O 1
ATOM 1620 N N . SER A 1 194 ? -10.519 10.927 -1.104 1.00 84.06 194 SER A N 1
ATOM 1621 C CA . SER A 1 194 ? -11.305 10.946 -2.338 1.00 84.06 194 SER A CA 1
ATOM 1622 C C . SER A 1 194 ? -10.577 11.792 -3.384 1.00 84.06 194 SER A C 1
ATOM 1624 O O . SER A 1 194 ? -10.109 12.873 -3.021 1.00 84.06 194 SER A O 1
ATOM 1626 N N . PRO A 1 195 ? -10.538 11.389 -4.666 1.00 72.25 195 PRO A N 1
ATOM 1627 C CA . PRO A 1 195 ? -10.115 12.289 -5.732 1.00 72.25 195 PRO A CA 1
ATOM 1628 C C . PRO A 1 195 ? -11.010 13.530 -5.683 1.00 72.25 195 PRO A C 1
ATOM 1630 O O . PRO A 1 195 ? -12.235 13.403 -5.760 1.00 72.25 195 PRO A O 1
ATOM 1633 N N . GLU A 1 196 ? -10.433 14.712 -5.471 1.00 57.75 196 GLU A N 1
ATOM 1634 C CA . GLU A 1 196 ? -11.207 15.950 -5.407 1.00 57.75 196 GLU A CA 1
ATOM 1635 C C . GLU A 1 196 ? -11.998 16.122 -6.713 1.00 57.75 196 GLU A C 1
ATOM 1637 O O . GLU A 1 196 ? -11.432 16.193 -7.803 1.00 57.75 196 GLU A O 1
ATOM 1642 N N . VAL A 1 197 ? -13.329 16.180 -6.616 1.00 44.88 197 VAL A N 1
ATOM 1643 C CA . VAL A 1 197 ? -14.163 16.659 -7.719 1.00 44.88 197 VAL A CA 1
ATOM 1644 C C . VAL A 1 197 ? -13.930 18.161 -7.795 1.00 44.88 197 VAL A C 1
ATOM 1646 O O . VAL A 1 197 ? -14.406 18.903 -6.938 1.00 44.88 197 VAL A O 1
ATOM 1649 N N . SER A 1 198 ? -13.195 18.610 -8.810 1.00 39.81 198 SER A N 1
ATOM 1650 C CA . SER A 1 198 ? -13.051 20.026 -9.139 1.00 39.81 198 SER A CA 1
ATOM 1651 C C . SER A 1 198 ? -14.431 20.616 -9.442 1.00 39.81 198 SER A C 1
ATOM 1653 O O . SER A 1 198 ? -14.948 20.504 -10.556 1.00 39.81 198 SER A O 1
ATOM 1655 N N . THR A 1 199 ? -15.071 21.233 -8.452 1.00 38.38 199 THR A N 1
ATOM 1656 C CA . THR A 1 199 ? -16.193 22.135 -8.705 1.00 38.38 199 THR A CA 1
ATOM 1657 C C . THR A 1 199 ? -15.617 23.467 -9.164 1.00 38.38 199 THR A C 1
ATOM 1659 O O . THR A 1 199 ? -15.455 24.393 -8.371 1.00 38.38 199 THR A O 1
ATOM 1662 N N . ASP A 1 200 ? -15.281 23.550 -10.451 1.00 48.06 200 ASP A N 1
ATOM 1663 C CA . ASP A 1 200 ? -15.057 24.827 -11.118 1.00 48.06 200 ASP A CA 1
ATOM 1664 C C . ASP A 1 200 ? -16.390 25.571 -11.175 1.00 48.06 200 ASP A C 1
ATOM 1666 O O . ASP A 1 200 ? -17.291 25.249 -11.954 1.00 48.06 200 ASP A O 1
ATOM 1670 N N . GLY A 1 201 ? -16.531 26.557 -10.300 1.00 45.91 201 GLY A N 1
ATOM 1671 C CA . GLY A 1 201 ? -17.732 27.361 -10.227 1.00 45.91 201 GLY A CA 1
ATOM 1672 C C . GLY A 1 201 ? -17.619 28.444 -9.176 1.00 45.91 201 GLY A C 1
ATOM 1673 O O . GLY A 1 201 ? -18.269 28.350 -8.146 1.00 45.91 201 GLY A O 1
ATOM 1674 N N . ASP A 1 202 ? -16.865 29.502 -9.471 1.00 38.38 202 ASP A N 1
ATOM 1675 C CA . ASP A 1 202 ? -17.476 30.814 -9.291 1.00 38.38 202 ASP A CA 1
ATOM 1676 C C . ASP A 1 202 ? -16.908 31.848 -10.261 1.00 38.38 202 ASP A C 1
ATOM 1678 O O . ASP A 1 202 ? -15.733 32.220 -10.254 1.00 38.38 202 ASP A O 1
ATOM 1682 N N . SER A 1 203 ? -17.800 32.290 -11.145 1.00 45.09 203 SER A N 1
ATOM 1683 C CA . SER A 1 203 ? -17.602 33.449 -11.998 1.00 45.09 203 SER A CA 1
ATOM 1684 C C . SER A 1 203 ? -17.519 34.674 -11.098 1.00 45.09 203 SER A C 1
ATOM 1686 O O . SER A 1 203 ? -18.502 35.043 -10.458 1.00 45.09 203 SER A O 1
ATOM 1688 N N . VAL A 1 204 ? -16.359 35.326 -11.062 1.00 39.66 204 VAL A N 1
ATOM 1689 C CA . VAL A 1 204 ? -16.215 36.635 -10.421 1.00 39.66 204 VAL A CA 1
ATOM 1690 C C . VAL A 1 204 ? -17.002 37.649 -11.249 1.00 39.66 204 VAL A C 1
ATOM 1692 O O . VAL A 1 204 ? -16.518 38.193 -12.241 1.00 39.66 204 VAL A O 1
ATOM 1695 N N . GLY A 1 205 ? -18.255 37.861 -10.849 1.00 36.66 205 GLY A N 1
ATOM 1696 C CA . GLY A 1 205 ? -19.034 39.031 -11.212 1.00 36.66 205 GLY A CA 1
ATOM 1697 C C . GLY A 1 205 ? -18.388 40.268 -10.597 1.00 36.66 205 GLY A C 1
ATOM 1698 O O . GLY A 1 205 ? -18.241 40.378 -9.382 1.00 36.66 205 GLY A O 1
ATOM 1699 N N . GLU A 1 206 ? -17.980 41.182 -11.466 1.00 33.88 206 GLU A N 1
ATOM 1700 C CA . GLU A 1 206 ? -17.479 42.512 -11.147 1.00 33.88 206 GLU A CA 1
ATOM 1701 C C . GLU A 1 206 ? -18.541 43.304 -10.361 1.00 33.88 206 GLU A C 1
ATOM 1703 O O . GLU A 1 206 ? -19.593 43.665 -10.890 1.00 33.88 206 GLU A O 1
ATOM 1708 N N . ALA A 1 207 ? -18.284 43.561 -9.076 1.00 34.72 207 ALA A N 1
ATOM 1709 C CA . ALA A 1 207 ? -19.108 44.445 -8.261 1.00 34.72 207 ALA A CA 1
ATOM 1710 C C . ALA A 1 207 ? -18.652 45.898 -8.463 1.00 34.72 207 ALA A C 1
ATOM 1712 O O . ALA A 1 207 ? -17.655 46.337 -7.890 1.00 34.72 207 ALA A O 1
ATOM 1713 N N . VAL A 1 208 ? -19.398 46.651 -9.274 1.00 34.97 208 VAL A N 1
ATOM 1714 C CA . VAL A 1 208 ? -19.312 48.116 -9.330 1.00 34.97 208 VAL A CA 1
ATOM 1715 C C . VAL A 1 208 ? -20.154 48.690 -8.190 1.00 34.97 208 VAL A C 1
ATOM 1717 O O . VAL A 1 208 ? -21.369 48.512 -8.144 1.00 34.97 208 VAL A O 1
ATOM 1720 N N . SER A 1 209 ? -19.494 49.380 -7.264 1.00 34.78 209 SER A N 1
ATOM 1721 C CA . SER A 1 209 ? -20.103 50.167 -6.191 1.00 34.78 209 SER A CA 1
ATOM 1722 C C . SER A 1 209 ? -20.732 51.451 -6.737 1.00 34.78 209 SER A C 1
ATOM 1724 O O . SER A 1 209 ? -20.028 52.248 -7.361 1.00 34.78 209 SER A O 1
ATOM 1726 N N . ILE A 1 210 ? -22.016 51.689 -6.454 1.00 36.34 210 ILE A N 1
ATOM 1727 C CA . ILE A 1 210 ? -22.624 53.026 -6.514 1.00 36.34 210 ILE A CA 1
ATOM 1728 C C . ILE A 1 210 ? -23.493 53.217 -5.267 1.00 36.34 210 ILE A C 1
ATOM 1730 O O . ILE A 1 210 ? -24.345 52.383 -4.958 1.00 36.34 210 ILE A O 1
ATOM 1734 N N . ASP A 1 211 ? -23.211 54.312 -4.569 1.00 34.19 211 ASP A N 1
ATOM 1735 C CA . ASP A 1 211 ? -23.806 54.759 -3.315 1.00 34.19 211 ASP A CA 1
ATOM 1736 C C . ASP A 1 211 ? -25.244 55.300 -3.452 1.00 34.19 211 ASP A C 1
ATOM 1738 O O . ASP A 1 211 ? -25.660 55.757 -4.515 1.00 34.19 211 ASP A O 1
ATOM 1742 N N . GLU A 1 212 ? -25.945 55.225 -2.313 1.00 35.53 212 GLU A N 1
ATOM 1743 C CA . GLU A 1 212 ? -27.046 56.048 -1.773 1.00 35.53 212 GLU A CA 1
ATOM 1744 C C . GLU A 1 212 ? -27.964 56.827 -2.741 1.00 35.53 212 GLU A C 1
ATOM 1746 O O . GLU A 1 212 ? -27.533 57.760 -3.405 1.00 35.53 212 GLU A O 1
ATOM 1751 N N . ASP A 1 213 ? -29.282 56.557 -2.713 1.00 32.28 213 ASP A N 1
ATOM 1752 C CA . ASP A 1 213 ? -30.238 57.431 -2.003 1.00 32.28 213 ASP A CA 1
ATOM 1753 C C . ASP A 1 213 ? -31.721 56.987 -2.109 1.00 32.28 213 ASP A C 1
ATOM 1755 O O . ASP A 1 213 ? -32.212 56.582 -3.159 1.00 32.28 213 ASP A O 1
ATOM 1759 N N . SER A 1 214 ? -32.447 57.219 -1.008 1.00 33.66 214 SER A N 1
ATOM 1760 C CA . SER A 1 214 ? -33.863 57.641 -0.928 1.00 33.66 214 SER A CA 1
ATOM 1761 C C . SER A 1 214 ? -35.058 56.714 -1.281 1.00 33.66 214 SER A C 1
ATOM 1763 O O . SER A 1 214 ? -35.406 56.472 -2.428 1.00 33.66 214 SER A O 1
ATOM 1765 N N . VAL A 1 215 ? -35.814 56.392 -0.215 1.00 32.28 215 VAL A N 1
ATOM 1766 C CA . VAL A 1 215 ? -37.280 56.569 -0.018 1.00 32.28 215 VAL A CA 1
ATOM 1767 C C . VAL A 1 215 ? -38.261 56.101 -1.115 1.00 32.28 215 VAL A C 1
ATOM 1769 O O . VAL A 1 215 ? -38.417 56.729 -2.154 1.00 32.28 215 VAL A O 1
ATOM 1772 N N . GLY A 1 216 ? -39.125 55.139 -0.772 1.00 30.42 216 GLY A N 1
ATOM 1773 C CA . GLY A 1 216 ? -40.356 54.857 -1.522 1.00 30.42 216 GLY A CA 1
ATOM 1774 C C . GLY A 1 216 ? -41.196 53.754 -0.879 1.00 30.42 216 GLY A C 1
ATOM 1775 O O . GLY A 1 216 ? -40.668 52.917 -0.171 1.00 30.42 216 GLY A O 1
ATOM 1776 N N . LYS A 1 217 ? -42.517 53.781 -1.043 1.00 29.86 217 LYS A N 1
ATOM 1777 C CA . LYS A 1 217 ? -43.518 53.254 -0.100 1.00 29.86 217 LYS A CA 1
ATOM 1778 C C . LYS A 1 217 ? -44.588 52.455 -0.848 1.00 29.86 217 LYS A C 1
ATOM 1780 O O . LYS A 1 217 ? -45.074 52.952 -1.854 1.00 29.86 217 LYS A O 1
ATOM 1785 N N . GLY A 1 218 ? -45.043 51.341 -0.263 1.00 27.27 218 GLY A N 1
ATOM 1786 C CA . GLY A 1 218 ? -46.260 50.598 -0.655 1.00 27.27 218 GLY A CA 1
ATOM 1787 C C . GLY A 1 218 ? -46.108 49.793 -1.953 1.00 27.27 218 GLY A C 1
ATOM 1788 O O . GLY A 1 218 ? -45.221 50.063 -2.744 1.00 27.27 218 GLY A O 1
ATOM 1789 N N . SER A 1 219 ? -46.927 48.802 -2.276 1.00 30.62 219 SER A N 1
ATOM 1790 C CA . SER A 1 219 ? -48.168 48.276 -1.707 1.00 30.62 219 SER A CA 1
ATOM 1791 C C . SER A 1 219 ? -48.528 47.035 -2.553 1.00 30.62 219 SER A C 1
ATOM 1793 O O . SER A 1 219 ? -48.103 46.955 -3.701 1.00 30.62 219 SER A O 1
ATOM 1795 N N . SER A 1 220 ? -49.299 46.121 -1.957 1.00 32.50 220 SER A N 1
ATOM 1796 C CA . SER A 1 220 ? -50.106 45.012 -2.515 1.00 32.50 220 SER A CA 1
ATOM 1797 C C . SER A 1 220 ? -50.482 45.110 -4.006 1.00 32.50 220 SER A C 1
ATOM 1799 O O . SER A 1 220 ? -50.677 46.214 -4.505 1.00 32.50 220 SER A O 1
ATOM 1801 N N . THR A 1 221 ? -50.652 44.015 -4.750 1.00 30.38 221 THR A N 1
ATOM 1802 C CA . THR A 1 221 ? -51.783 43.059 -4.652 1.00 30.38 221 THR A CA 1
ATOM 1803 C C . THR A 1 221 ? -51.566 41.884 -5.625 1.00 30.38 221 THR A C 1
ATOM 1805 O O . THR A 1 221 ? -51.008 42.114 -6.695 1.00 30.38 221 THR A O 1
ATOM 1808 N N . ASP A 1 222 ? -51.989 40.676 -5.220 1.00 33.28 222 ASP A N 1
ATOM 1809 C CA . ASP A 1 222 ? -53.034 39.813 -5.829 1.00 33.28 222 ASP A CA 1
ATOM 1810 C C . ASP A 1 222 ? -53.038 39.659 -7.374 1.00 33.28 222 ASP A C 1
ATOM 1812 O O . ASP A 1 222 ? -52.824 40.611 -8.108 1.00 33.28 222 ASP A O 1
ATOM 1816 N N . GLU A 1 223 ? -53.337 38.531 -8.015 1.00 38.53 223 GLU A N 1
ATOM 1817 C CA . GLU A 1 223 ? -54.093 37.329 -7.667 1.00 38.53 223 GLU A CA 1
ATOM 1818 C C . GLU A 1 223 ? -54.005 36.379 -8.892 1.00 38.53 223 GLU A C 1
ATOM 1820 O O . GLU A 1 223 ? -53.769 36.850 -10.002 1.00 38.53 223 GLU A O 1
ATOM 1825 N N . GLU A 1 224 ? -54.225 35.076 -8.662 1.00 35.94 224 GLU A N 1
ATOM 1826 C CA . GLU A 1 224 ? -54.965 34.116 -9.515 1.00 35.94 224 GLU A CA 1
ATOM 1827 C C . GLU A 1 224 ? -54.658 33.926 -11.032 1.00 35.94 224 GLU A C 1
ATOM 1829 O O . GLU A 1 224 ? -54.396 34.850 -11.781 1.00 35.94 224 GLU A O 1
ATOM 1834 N N . SER A 1 225 ? -54.813 32.760 -11.668 1.00 36.62 225 SER A N 1
ATOM 1835 C CA . SER A 1 225 ? -55.019 31.360 -11.284 1.00 36.62 225 SER A CA 1
ATOM 1836 C C . SER A 1 225 ? -55.159 30.512 -12.579 1.00 36.62 225 SER A C 1
ATOM 1838 O O . SER A 1 225 ? -55.476 31.030 -13.645 1.00 36.62 225 SER A O 1
ATOM 1840 N N . ILE A 1 226 ? -54.952 29.192 -12.440 1.00 32.12 226 ILE A N 1
ATOM 1841 C CA . ILE A 1 226 ? -55.606 28.068 -13.163 1.00 32.12 226 ILE A CA 1
ATOM 1842 C C . ILE A 1 226 ? -55.262 27.747 -14.642 1.00 32.12 226 ILE A C 1
ATOM 1844 O O . ILE A 1 226 ? -55.401 28.559 -15.548 1.00 32.12 226 ILE A O 1
ATOM 1848 N N . GLY A 1 227 ? -55.026 26.440 -14.880 1.00 31.34 227 GLY A N 1
ATOM 1849 C CA . GLY A 1 227 ? -55.399 25.719 -16.118 1.00 31.34 227 GLY A CA 1
ATOM 1850 C C . GLY A 1 227 ? -54.294 24.812 -16.688 1.00 31.34 227 GLY A C 1
ATOM 1851 O O . GLY A 1 227 ? -53.488 25.294 -17.465 1.00 31.34 227 GLY A O 1
ATOM 1852 N N . VAL A 1 228 ? -54.063 23.579 -16.207 1.00 31.78 228 VAL A N 1
ATOM 1853 C CA . VAL A 1 228 ? -54.743 22.290 -16.525 1.00 31.78 228 VAL A CA 1
ATOM 1854 C C . VAL A 1 228 ? -54.341 21.642 -17.874 1.00 31.78 228 VAL A C 1
ATOM 1856 O O . VAL A 1 228 ? -54.330 22.301 -18.904 1.00 31.78 228 VAL A O 1
ATOM 1859 N N . ALA A 1 229 ? -54.169 20.305 -17.808 1.00 35.72 229 ALA A N 1
ATOM 1860 C CA . ALA A 1 229 ? -54.189 19.256 -18.853 1.00 35.72 229 ALA A CA 1
ATOM 1861 C C . ALA A 1 229 ? -52.839 18.885 -19.512 1.00 35.72 229 ALA A C 1
ATOM 1863 O O . ALA A 1 229 ? -52.224 19.680 -20.207 1.00 35.72 229 ALA A O 1
ATOM 1864 N N . GLN A 1 230 ? -52.267 17.728 -19.143 1.00 36.06 230 GLN A N 1
ATOM 1865 C CA . GLN A 1 230 ? -52.464 16.357 -19.690 1.00 36.06 230 GLN A CA 1
ATOM 1866 C C . GLN A 1 230 ? -51.429 16.039 -20.788 1.00 36.06 230 GLN A C 1
ATOM 1868 O O . GLN A 1 230 ? -51.337 16.722 -21.796 1.00 36.06 230 GLN A O 1
ATOM 1873 N N . GLU A 1 231 ? -50.479 15.144 -20.508 1.00 36.84 231 GLU A N 1
ATOM 1874 C CA . GLU A 1 231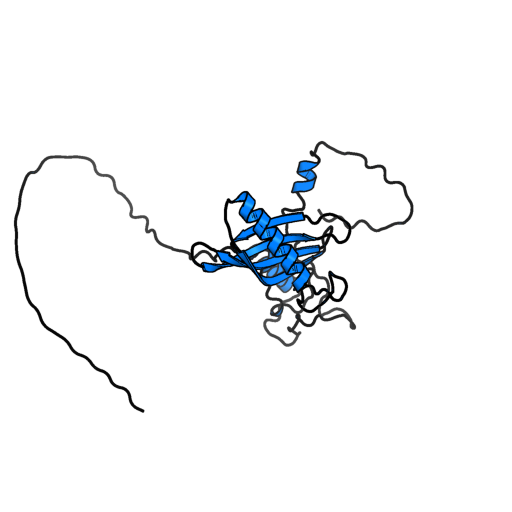 ? -50.563 13.685 -20.716 1.00 36.84 231 GLU A CA 1
ATOM 1875 C C . GLU A 1 231 ? -50.218 13.306 -22.166 1.00 36.84 231 GLU A C 1
ATOM 1877 O O . GLU A 1 231 ? -50.961 13.612 -23.091 1.00 36.84 231 GLU A O 1
ATOM 1882 N N . ASN A 1 232 ? -49.091 12.611 -22.367 1.00 38.03 232 ASN A N 1
ATOM 1883 C CA . ASN A 1 232 ? -49.039 11.517 -23.336 1.00 38.03 232 ASN A CA 1
ATOM 1884 C C . ASN A 1 232 ? -47.843 10.585 -23.111 1.00 38.03 232 ASN A C 1
ATOM 1886 O O . ASN A 1 232 ? -46.675 10.939 -23.253 1.00 38.03 232 ASN A O 1
ATOM 1890 N N . VAL A 1 233 ? -48.214 9.351 -22.797 1.00 41.56 233 VAL A N 1
ATOM 1891 C CA . VAL A 1 233 ? -47.425 8.125 -22.808 1.00 41.56 233 VAL A CA 1
ATOM 1892 C C . VAL A 1 233 ? -47.019 7.785 -24.244 1.00 41.56 233 VAL A C 1
ATOM 1894 O O . VAL A 1 233 ? -47.855 7.827 -25.144 1.00 41.56 233 VAL A O 1
ATOM 1897 N N . LYS A 1 234 ? -45.790 7.298 -24.453 1.00 45.09 234 LYS A N 1
ATOM 1898 C CA . LYS A 1 234 ? -45.540 6.291 -25.496 1.00 45.09 234 LYS A CA 1
ATOM 1899 C C . LYS A 1 234 ? -44.459 5.300 -25.075 1.00 45.09 234 LYS A C 1
ATOM 1901 O O . LYS A 1 234 ? -43.265 5.562 -25.115 1.00 45.09 234 LYS A O 1
ATOM 1906 N N . LYS A 1 235 ? -44.965 4.139 -24.675 1.00 41.38 235 LYS A N 1
ATOM 1907 C CA . LYS A 1 235 ? -44.305 2.844 -24.563 1.00 41.38 235 LYS A CA 1
ATOM 1908 C C . LYS A 1 235 ? -44.199 2.250 -25.969 1.00 41.38 235 LYS A C 1
ATOM 1910 O O . LYS A 1 235 ? -45.226 2.142 -26.632 1.00 41.38 235 LYS A O 1
ATOM 1915 N N . LEU A 1 236 ? -43.011 1.832 -26.392 1.00 42.41 236 LEU A N 1
ATOM 1916 C CA . LEU A 1 236 ? -42.816 0.880 -27.488 1.00 42.41 236 LEU A CA 1
ATOM 1917 C C . LEU A 1 236 ? -41.642 -0.024 -27.106 1.00 42.41 236 LEU A C 1
ATOM 1919 O O . LEU A 1 236 ? -40.517 0.439 -26.955 1.00 42.41 236 LEU A O 1
ATOM 1923 N N . GLY A 1 237 ? -41.958 -1.296 -26.883 1.00 37.31 237 GLY A N 1
ATOM 1924 C CA . GLY A 1 237 ? -41.011 -2.401 -26.964 1.00 37.31 237 GLY A CA 1
ATOM 1925 C C . GLY A 1 237 ? -41.348 -3.266 -28.180 1.00 37.31 237 GLY A C 1
ATOM 1926 O O . GLY A 1 237 ? -42.266 -2.907 -28.923 1.00 37.31 237 GLY A O 1
ATOM 1927 N N . LEU A 1 238 ? -40.678 -4.425 -28.243 1.00 45.16 238 LEU A N 1
ATOM 1928 C CA . LEU A 1 238 ? -40.672 -5.475 -29.282 1.00 45.16 238 LEU A CA 1
ATOM 1929 C C . LEU A 1 238 ? -39.564 -5.216 -30.317 1.00 45.16 238 LEU A C 1
ATOM 1931 O O . LEU A 1 238 ? -39.474 -4.112 -30.840 1.00 45.16 238 LEU A O 1
ATOM 1935 N N . GLU A 1 239 ? -38.646 -6.136 -30.602 1.00 45.34 239 GLU A N 1
ATOM 1936 C CA . GLU A 1 239 ? -38.595 -7.606 -30.473 1.00 45.34 239 GLU A CA 1
ATOM 1937 C C . GLU A 1 239 ? -37.137 -8.065 -30.309 1.00 45.34 239 GLU A C 1
ATOM 1939 O O . GLU A 1 239 ? -36.242 -7.354 -30.823 1.00 45.34 239 GLU A O 1
#

Organism: NCBI:txid1685480

Radius of gyration: 29.1 Å; Cα contacts (8 Å, |Δi|>4): 272; chains: 1; bounding box: 91×79×51 Å

Solvent-accessible surface area (backbone atoms only — not comparable to full-atom values): 15699 Å² total; per-residue (Å²): 134,90,79,87,76,84,90,74,88,86,74,93,82,78,84,78,84,79,78,93,67,53,78,68,59,64,60,54,61,66,75,73,58,76,80,77,68,43,82,73,44,58,79,87,57,80,79,90,69,91,77,58,87,66,54,67,42,52,96,85,46,82,81,83,67,53,74,66,55,47,42,53,55,47,37,51,31,28,69,75,46,71,48,50,53,73,73,54,58,81,28,62,56,42,51,58,65,41,75,62,59,47,90,37,39,95,85,51,65,80,93,46,30,34,44,58,54,48,43,58,50,49,48,52,38,45,52,55,40,18,68,76,69,74,53,71,59,39,77,73,47,74,75,53,35,24,35,31,82,66,105,38,42,37,37,26,34,36,26,38,28,31,35,78,89,81,67,46,79,44,54,30,35,35,38,31,42,40,45,97,88,53,86,58,46,78,72,50,51,44,72,52,82,72,82,80,79,82,77,85,78,78,82,85,73,83,82,80,89,80,82,87,84,84,91,86,80,89,76,89,77,91,77,91,80,90,85,88,85,83,90,84,88,84,88,82,83,88,134

pLDDT: mean 75.72, std 26.67, range [26.47, 98.81]

Secondary structure (DSSP, 8-state):
--------S---------S---HHHHHHHHSS-PPPP-EEE-TTSPSP----TT----TTSSS---HHHHHHHHHHHHHHHTTS---GGG-SSEESEEE--TT--TTS-TT--HHHHHHHHHHHHHHHHHHHHT--PEEEEEEEEEEEEESEEEEEEEEEEE-TTT--EEEEEEEEEE-SSSPPEEEEEEEPPPPP-------------------------------------------

InterPro domains:
  IPR006525 Cystatin-related, plant [TIGR01638] (105-196)
  IPR046350 Cystatin superfamily [SSF54403] (109-176)